Protein AF-A0A7C5I756-F1 (afdb_monomer)

pLDDT: mean 90.93, std 8.36, range [41.41, 98.19]

Foldseek 3Di:
DPDDDLVRLLVLLVVLLQPLDPVSLVSNLVSLVVNLPDQDQAPVSLLSNLVSLLSCCVAPQDPVSNVSSLVSLLCSLVNLQVNVVVVHDLVVCQDPVNDLRAVHKYKDQDFLVVLVVCCVQPVQFKFFPPVPQDFDLLLLVLVCQQDPPCNVVNVPPPDRPSVVRLCVQQVHRSRSSVSRSVSLVPDPDDPVVSRVSSVSSSTIMMGRRHSPCRGPSNQAADDPDDDHDNHGDQDPVNDDPVVVVPDDDDDDDDDDPVSVVRND

Mean predicted aligned error: 5.95 Å

Solvent-accessible surface area (backbone atoms only — not comparable to full-atom values): 15271 Å² total; per-residue (Å²): 132,83,77,79,51,72,69,58,50,48,55,52,36,65,62,29,73,68,41,55,48,73,69,38,48,56,50,34,52,51,43,54,59,53,57,73,72,52,83,66,80,48,60,66,61,50,49,50,52,53,54,50,38,53,48,40,48,76,55,13,64,42,73,68,54,29,54,52,28,52,52,52,42,69,47,33,20,61,52,41,44,54,33,42,78,71,72,40,67,64,70,60,29,50,37,83,92,48,37,49,42,32,33,39,44,36,63,46,71,63,56,49,66,56,45,55,52,44,47,69,76,34,59,91,35,48,39,62,31,71,89,76,47,76,83,53,79,58,30,50,79,41,43,49,78,69,37,84,88,43,51,68,52,62,74,70,48,95,74,68,62,61,69,59,54,46,33,68,74,33,73,35,76,85,37,31,51,57,48,52,52,53,45,52,68,67,47,99,61,58,66,73,54,45,36,51,44,49,55,47,52,63,55,29,33,30,37,52,34,35,82,40,49,76,16,72,56,55,47,61,55,87,76,92,74,86,77,62,39,75,61,70,80,84,52,75,89,78,55,57,66,71,57,63,73,69,43,82,80,80,89,81,81,86,69,52,73,70,56,53,58,65,52,84

Nearest PDB structures (foldseek):
  8re8-assembly1_A  TM=2.649E-01  e=1.107E+00  Homo sapiens
  8re6-assembly1_A  TM=2.307E-01  e=1.004E+00  Homo sapiens
  7e6j-assembly1_A  TM=2.351E-01  e=1.221E+00  Homo sapiens

Radius of gyration: 23.6 Å; Cα contacts (8 Å, |Δi|>4): 289; chains: 1; bounding box: 54×57×60 Å

Sequence (264 aa):
MTQSSSAELLAEAEGLKRSFEAASAKRLSKLLAVLSRRRFTDAGELHRYHELLLYCRAFPQNPDLLSQCEELLGDFAGLAQRWKRSGGDPALFDQPEASGVAGTSFTAIFSYHAALRLARLEPERLRLDWDAWEPTDRVAETWRWLFPLVEEDTLVEPHIPYKDWLLAAAGSQERALACLLERLDSLPVPEKQKAGLYAALELPLRWELGDSRLSRTLMRGPLEEAFFHEGPLIPRTGVSLERELTSPPMELEPLSAEAGEAFL

Structure (mmCIF, N/CA/C/O backbone):
data_AF-A0A7C5I756-F1
#
_entry.id   AF-A0A7C5I756-F1
#
loop_
_atom_site.group_PDB
_atom_site.id
_atom_site.type_symbol
_atom_site.label_atom_id
_atom_site.label_alt_id
_atom_site.label_comp_id
_atom_site.label_asym_id
_atom_site.label_entity_id
_atom_site.label_seq_id
_atom_site.pdbx_PDB_ins_code
_atom_site.Cartn_x
_atom_site.Cartn_y
_atom_site.Cartn_z
_atom_site.occupancy
_atom_site.B_iso_or_equiv
_atom_site.auth_seq_id
_atom_site.auth_comp_id
_atom_site.auth_asym_id
_atom_site.auth_atom_id
_atom_site.pdbx_PDB_model_num
ATOM 1 N N . MET A 1 1 ? -13.420 26.645 27.448 1.00 41.41 1 MET A N 1
ATOM 2 C CA . MET A 1 1 ? -13.182 25.215 27.165 1.00 41.41 1 MET A CA 1
ATOM 3 C C . MET A 1 1 ? -12.195 25.137 26.017 1.0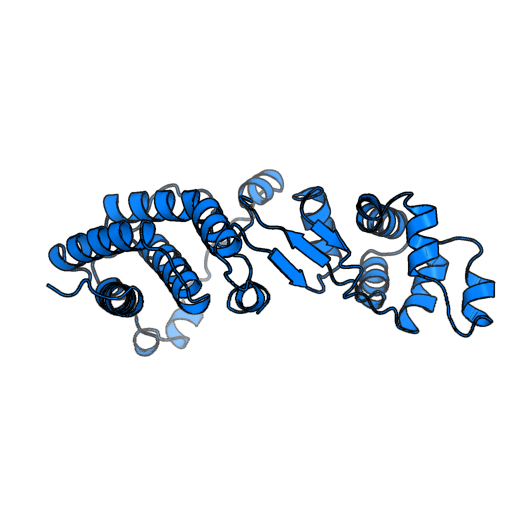0 41.41 1 MET A C 1
ATOM 5 O O . MET A 1 1 ? -12.560 25.454 24.893 1.00 41.41 1 MET A O 1
ATOM 9 N N . THR A 1 2 ? -10.934 24.844 26.312 1.00 51.00 2 THR A N 1
ATOM 10 C CA . THR A 1 2 ? -9.893 24.573 25.313 1.00 51.00 2 THR A CA 1
ATOM 11 C C . THR A 1 2 ? -10.304 23.327 24.529 1.00 51.00 2 THR A C 1
ATOM 13 O O . THR A 1 2 ? -10.591 22.296 25.130 1.00 51.00 2 THR A O 1
ATOM 16 N N . GLN A 1 3 ? -10.434 23.428 23.203 1.00 69.31 3 GLN A N 1
ATOM 17 C CA . GLN A 1 3 ? -10.685 22.249 22.374 1.00 69.31 3 GLN A CA 1
ATOM 18 C C . GLN A 1 3 ? -9.475 21.318 22.484 1.00 69.31 3 GLN A C 1
ATOM 20 O O . GLN A 1 3 ? -8.360 21.765 22.227 1.00 69.31 3 GLN A O 1
ATOM 25 N N . SER A 1 4 ? -9.696 20.048 22.835 1.00 79.75 4 SER A N 1
ATOM 26 C CA . SER A 1 4 ? -8.633 19.037 22.854 1.00 79.75 4 SER A CA 1
ATOM 27 C C . SER A 1 4 ? -7.931 18.959 21.499 1.00 79.75 4 SER A C 1
ATOM 29 O O . SER A 1 4 ? -8.588 19.095 20.453 1.00 79.75 4 SER A O 1
ATOM 31 N N . SER A 1 5 ? -6.615 18.763 21.520 1.00 90.50 5 SER A N 1
ATOM 32 C CA . SER A 1 5 ? -5.796 18.639 20.308 1.00 90.50 5 SER A CA 1
ATOM 33 C C . SER A 1 5 ? -6.071 17.316 19.574 1.00 90.50 5 SER A C 1
ATOM 35 O O . SER A 1 5 ? -6.651 16.388 20.140 1.00 90.50 5 SER A O 1
ATOM 37 N N . SER A 1 6 ? -5.671 17.211 18.301 1.00 91.81 6 SER A N 1
ATOM 38 C CA . SER A 1 6 ? -5.773 15.950 17.546 1.00 91.81 6 SER A CA 1
ATOM 39 C C . SER A 1 6 ? -4.969 14.831 18.218 1.00 91.81 6 SER A C 1
ATOM 41 O O . SER A 1 6 ? -5.489 13.728 18.378 1.00 91.81 6 SER A O 1
ATOM 43 N N . ALA A 1 7 ? -3.760 15.136 18.701 1.00 93.38 7 ALA A N 1
ATOM 44 C CA . ALA A 1 7 ? -2.917 14.210 19.454 1.00 93.38 7 ALA A CA 1
ATOM 45 C C . ALA A 1 7 ? -3.594 13.652 20.718 1.00 93.38 7 ALA A C 1
ATOM 47 O O . ALA A 1 7 ? -3.533 12.447 20.963 1.00 93.38 7 ALA A O 1
ATOM 48 N N . GLU A 1 8 ? -4.257 14.502 21.510 1.00 95.06 8 GLU A N 1
ATOM 49 C CA . GLU A 1 8 ? -4.966 14.078 22.729 1.00 95.06 8 GLU A CA 1
ATOM 50 C C . GLU A 1 8 ? -6.140 13.149 22.408 1.00 95.06 8 GLU A C 1
ATOM 52 O O . GLU A 1 8 ? -6.305 12.109 23.044 1.00 95.06 8 GLU A O 1
ATOM 57 N N . LEU A 1 9 ? -6.932 13.501 21.391 1.00 96.38 9 LEU A N 1
ATOM 58 C CA . LEU A 1 9 ? -8.066 12.687 20.953 1.00 96.38 9 LEU A CA 1
ATOM 59 C C . LEU A 1 9 ? -7.611 11.334 20.388 1.00 96.38 9 LEU A C 1
ATOM 61 O O . LEU A 1 9 ? -8.265 10.322 20.638 1.00 96.38 9 LEU A O 1
ATOM 65 N N . LEU A 1 10 ? -6.491 11.308 19.656 1.00 97.19 10 LEU A N 1
ATOM 66 C CA . LEU A 1 10 ? -5.878 10.072 19.164 1.00 97.19 10 LEU A CA 1
ATOM 67 C C . LEU A 1 10 ? -5.393 9.190 20.310 1.00 97.19 10 LEU A C 1
ATOM 69 O O . LEU A 1 10 ? -5.710 8.005 20.325 1.00 97.19 10 LEU A O 1
ATOM 73 N N . ALA A 1 11 ? -4.675 9.756 21.281 1.00 96.81 11 ALA A N 1
ATOM 74 C CA . ALA A 1 11 ? -4.185 9.003 22.433 1.00 96.81 11 ALA A CA 1
ATOM 75 C C . ALA A 1 11 ? -5.340 8.396 23.250 1.00 96.81 11 ALA A C 1
ATOM 77 O O . ALA A 1 11 ? -5.272 7.234 23.655 1.00 96.81 11 ALA A O 1
ATOM 78 N N . GLU A 1 12 ? -6.429 9.149 23.445 1.00 97.00 12 GLU A N 1
ATOM 79 C CA . GLU A 1 12 ? -7.636 8.636 24.100 1.00 97.00 12 GLU A CA 1
ATOM 80 C C . GLU A 1 12 ? -8.253 7.475 23.301 1.00 97.00 12 GLU A C 1
ATOM 82 O O . GLU A 1 12 ? -8.543 6.414 23.859 1.00 97.00 12 GLU A O 1
ATOM 87 N N . ALA A 1 13 ? -8.415 7.640 21.986 1.00 97.44 13 ALA A N 1
ATOM 88 C CA . ALA A 1 13 ? -9.003 6.615 21.129 1.00 97.44 13 ALA A CA 1
ATOM 89 C C . ALA A 1 13 ? -8.133 5.342 21.056 1.00 97.44 13 ALA A C 1
ATOM 91 O O . ALA A 1 13 ? -8.649 4.225 21.125 1.00 97.44 13 ALA A O 1
ATOM 92 N N . GLU A 1 14 ? -6.809 5.491 21.003 1.00 96.69 14 GLU A N 1
ATOM 93 C CA . GLU A 1 14 ? -5.856 4.379 21.042 1.00 96.69 14 GLU A CA 1
ATOM 94 C C . GLU A 1 14 ? -5.872 3.618 22.371 1.00 96.69 14 GLU A C 1
ATOM 96 O O . GLU A 1 14 ? -5.663 2.404 22.374 1.00 96.69 14 GLU A O 1
ATOM 101 N N . GLY A 1 15 ? -6.138 4.296 23.490 1.00 94.69 15 GLY A N 1
ATOM 102 C CA . GLY A 1 15 ? -6.349 3.640 24.781 1.00 94.69 15 GLY A CA 1
ATOM 103 C C . GLY A 1 15 ? -7.649 2.832 24.814 1.00 94.69 15 GLY A C 1
ATOM 104 O O . GLY A 1 15 ? -7.679 1.715 25.333 1.00 94.69 15 GLY A O 1
ATOM 105 N N . LEU A 1 16 ? -8.714 3.361 24.205 1.00 95.25 16 LEU A N 1
ATOM 106 C CA . LEU A 1 16 ? -10.036 2.730 24.193 1.00 95.25 16 LEU A CA 1
ATOM 107 C C . LEU A 1 16 ? -10.161 1.563 23.210 1.00 95.25 16 LEU A C 1
ATOM 109 O O . LEU A 1 16 ? -11.000 0.696 23.439 1.00 95.25 16 LEU A O 1
ATOM 113 N N . LYS A 1 17 ? -9.326 1.479 22.163 1.00 93.31 17 LYS A N 1
ATOM 114 C CA . LYS A 1 17 ? -9.413 0.394 21.161 1.00 93.31 17 LYS A CA 1
ATOM 115 C C . LYS A 1 17 ? -9.255 -1.014 21.747 1.00 93.31 17 LYS A C 1
ATOM 117 O O . LYS A 1 17 ? -9.689 -1.980 21.132 1.00 93.31 17 LYS A O 1
ATOM 122 N N . ARG A 1 18 ? -8.639 -1.126 22.931 1.00 90.88 18 ARG A N 1
ATOM 123 C CA . ARG A 1 18 ? -8.436 -2.385 23.673 1.00 90.88 18 ARG A CA 1
ATOM 124 C C . ARG A 1 18 ? -9.443 -2.602 24.808 1.00 90.88 18 ARG A C 1
ATOM 126 O O . ARG A 1 18 ? -9.341 -3.606 25.507 1.00 90.88 18 ARG A O 1
ATOM 133 N N . SER A 1 19 ? -10.367 -1.666 25.021 1.00 90.12 19 SER A N 1
ATOM 134 C CA . SER A 1 19 ? -11.444 -1.791 26.003 1.00 90.12 19 SER A CA 1
ATOM 135 C C . SER A 1 19 ? -12.722 -2.217 25.297 1.00 90.12 19 SER A C 1
ATOM 137 O O . SER A 1 19 ? -13.204 -1.501 24.422 1.00 90.12 19 SER A O 1
ATOM 139 N N . PHE A 1 20 ? -13.268 -3.363 25.691 1.00 86.62 20 PHE A N 1
ATOM 140 C CA . PHE A 1 20 ? -14.429 -3.996 25.054 1.00 86.62 20 PHE A CA 1
ATOM 141 C C . PHE A 1 20 ? -15.738 -3.729 25.814 1.00 86.62 20 PHE A C 1
ATOM 143 O O . PHE A 1 20 ? -16.767 -4.345 25.558 1.00 86.62 20 PHE A O 1
ATOM 150 N N . GLU A 1 21 ? -15.725 -2.777 26.751 1.00 90.12 21 GLU A N 1
ATOM 151 C CA . GLU A 1 21 ? -16.935 -2.320 27.430 1.00 90.12 21 GLU A CA 1
ATOM 152 C C . GLU A 1 21 ? -17.805 -1.470 26.491 1.00 90.12 21 GLU A C 1
ATOM 154 O O . GLU A 1 21 ? -17.311 -0.593 25.777 1.00 90.12 21 GLU A O 1
ATOM 159 N N . ALA A 1 22 ? -19.131 -1.629 26.560 1.00 89.06 22 ALA A N 1
ATOM 160 C CA . ALA A 1 22 ? -20.069 -0.884 25.711 1.00 89.06 22 ALA A CA 1
ATOM 161 C C . ALA A 1 22 ? -19.912 0.650 25.813 1.00 89.06 22 ALA A C 1
ATOM 163 O O . ALA A 1 22 ? -20.074 1.379 24.829 1.00 89.06 22 ALA A O 1
ATOM 164 N N . ALA A 1 23 ? -19.564 1.164 26.999 1.00 92.62 23 ALA A N 1
ATOM 165 C CA . ALA A 1 23 ? -19.290 2.586 27.201 1.00 92.62 23 ALA A CA 1
ATOM 166 C C . ALA A 1 23 ? -18.019 3.042 26.461 1.00 92.62 23 ALA A C 1
ATOM 168 O O . ALA A 1 23 ? -18.021 4.113 25.843 1.00 92.62 23 ALA A O 1
ATOM 169 N N . SER A 1 24 ? -16.965 2.219 26.479 1.00 92.56 24 SER A N 1
ATOM 170 C CA . SER A 1 24 ? -15.723 2.460 25.741 1.00 92.56 24 SER A CA 1
ATOM 171 C C . SER A 1 24 ? -15.954 2.429 24.236 1.00 92.56 24 SER A C 1
ATOM 173 O O . SER A 1 24 ? -15.548 3.375 23.565 1.00 92.56 24 SER A O 1
ATOM 175 N N . ALA A 1 25 ? -16.693 1.440 23.722 1.00 92.25 25 ALA A N 1
ATOM 176 C CA . ALA A 1 25 ? -17.052 1.346 22.305 1.00 92.25 25 ALA A CA 1
ATOM 177 C C . ALA A 1 25 ? -17.777 2.613 21.815 1.00 92.25 25 ALA A C 1
ATOM 179 O O . ALA A 1 25 ? -17.415 3.225 20.808 1.00 92.25 25 ALA A O 1
ATOM 180 N N . LYS A 1 26 ? -18.767 3.078 22.589 1.00 94.75 26 LYS A N 1
ATOM 181 C CA . LYS A 1 26 ? -19.524 4.301 22.285 1.00 94.75 26 LYS A CA 1
ATOM 182 C C . LYS A 1 26 ? -18.653 5.555 22.333 1.00 94.75 26 LYS A C 1
ATOM 184 O O . LYS A 1 26 ? -18.862 6.485 21.549 1.00 94.75 26 LYS A O 1
ATOM 189 N N . ARG A 1 27 ? -17.701 5.628 23.268 1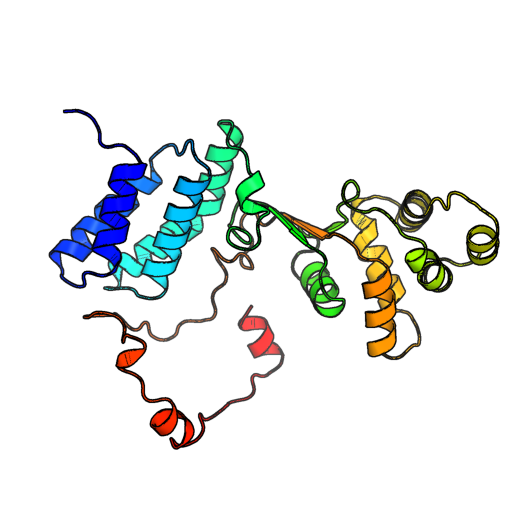.00 96.31 27 ARG A N 1
ATOM 190 C CA . ARG A 1 27 ? -16.762 6.754 23.353 1.00 96.31 27 ARG A CA 1
ATOM 191 C C . ARG A 1 27 ? -15.779 6.739 22.185 1.00 96.31 27 ARG A C 1
ATOM 193 O O . ARG A 1 27 ? -15.596 7.784 21.566 1.00 96.31 27 ARG A O 1
ATOM 200 N N . LEU A 1 28 ? -15.228 5.575 21.854 1.00 96.88 28 LEU A N 1
ATOM 201 C CA . LEU A 1 28 ? -14.335 5.365 20.718 1.00 96.88 28 LEU A CA 1
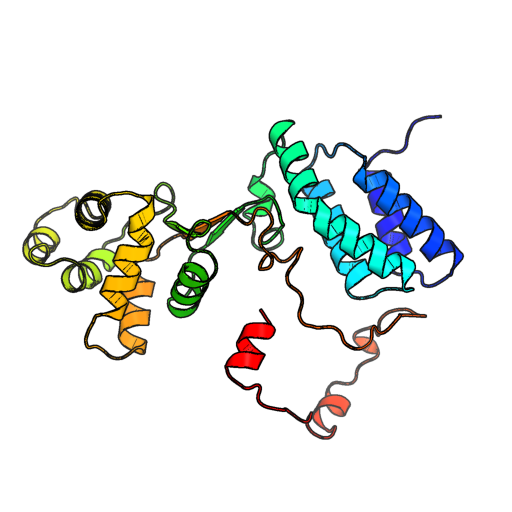ATOM 202 C C . LEU A 1 28 ? -15.005 5.785 19.408 1.00 96.88 28 LEU A C 1
ATOM 204 O O . LEU A 1 28 ? -14.472 6.640 18.708 1.00 96.88 28 LEU A O 1
ATOM 208 N N . SER A 1 29 ? -16.220 5.302 19.142 1.00 96.62 29 SER A N 1
ATOM 209 C CA . SER A 1 29 ? -17.005 5.684 17.960 1.00 96.62 29 SER A CA 1
ATOM 210 C C . SER A 1 29 ? -17.160 7.208 17.818 1.00 96.62 29 SER A C 1
ATOM 212 O O . SER A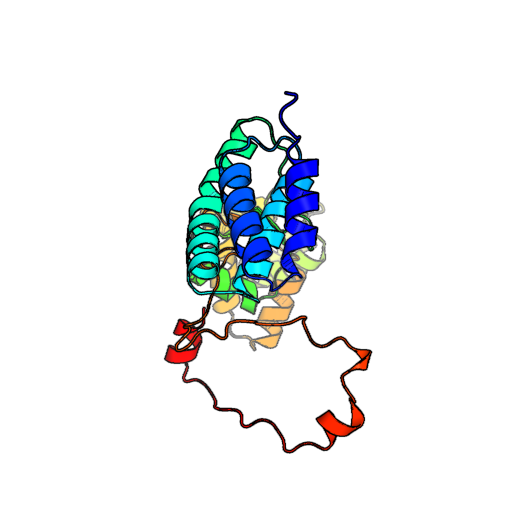 1 29 ? -16.946 7.780 16.744 1.00 96.62 29 SER A O 1
ATOM 214 N N . LYS A 1 30 ? -17.445 7.914 18.923 1.00 97.00 30 LYS A N 1
ATOM 215 C CA . LYS A 1 30 ? -17.518 9.386 18.924 1.00 97.00 30 LYS A CA 1
ATOM 216 C C . LYS A 1 30 ? -16.170 10.040 18.621 1.00 97.00 30 LYS A C 1
ATOM 218 O O . LYS A 1 30 ? -16.141 11.027 17.888 1.00 97.00 30 LYS A O 1
ATOM 223 N N . LEU A 1 31 ? -15.075 9.528 19.182 1.00 97.81 31 LEU A N 1
ATOM 224 C CA . LEU A 1 31 ? -13.732 10.056 18.926 1.00 97.81 31 LEU A CA 1
ATOM 225 C C . LEU A 1 31 ? -13.335 9.874 17.459 1.00 97.81 31 LEU A C 1
ATOM 227 O O . LEU A 1 31 ? -12.870 10.837 16.854 1.00 97.81 31 LEU A O 1
ATOM 231 N N . LEU A 1 32 ? -13.600 8.705 16.865 1.00 97.62 32 LEU A N 1
ATOM 232 C CA . LEU A 1 32 ? -13.344 8.445 15.444 1.00 97.62 32 LEU A CA 1
ATOM 233 C C . LEU A 1 32 ? -14.103 9.428 14.544 1.00 97.62 32 LEU A C 1
ATOM 235 O O . LEU A 1 32 ? -13.517 10.002 13.625 1.00 97.62 32 LEU A O 1
ATOM 239 N N . ALA A 1 33 ? -15.377 9.694 14.853 1.00 95.69 33 ALA A N 1
ATOM 240 C CA . ALA A 1 33 ? -16.180 10.674 14.125 1.00 95.69 33 ALA A CA 1
ATOM 241 C C . ALA A 1 33 ? -15.637 12.106 14.270 1.00 95.69 33 ALA A C 1
ATOM 243 O O . ALA A 1 33 ? -15.619 12.859 13.297 1.00 95.69 33 ALA A O 1
ATOM 244 N N . VAL A 1 34 ? -15.172 12.499 15.460 1.00 96.19 34 VAL A N 1
ATOM 245 C CA . VAL A 1 34 ? -14.554 13.820 15.668 1.00 96.19 34 VAL A CA 1
ATOM 246 C C . VAL A 1 34 ? -13.238 13.931 14.898 1.00 96.19 34 VAL A C 1
ATOM 248 O O . VAL A 1 34 ? -13.033 14.930 14.209 1.00 96.19 34 VAL A O 1
ATOM 251 N N . LEU A 1 35 ? -12.374 12.916 14.982 1.00 96.31 35 LEU A N 1
ATOM 252 C CA . LEU A 1 35 ? -11.079 12.869 14.298 1.00 96.31 35 LEU A CA 1
ATOM 253 C C . LEU A 1 35 ? -11.230 12.953 12.774 1.00 96.31 35 LEU A C 1
ATOM 255 O O . LEU A 1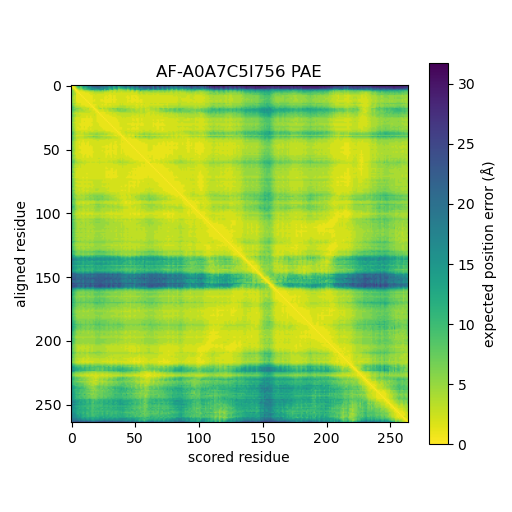 35 ? -10.486 13.701 12.147 1.00 96.31 35 LEU A O 1
ATOM 259 N N . SER A 1 36 ? -12.256 12.320 12.193 1.00 94.75 36 SER A N 1
ATOM 260 C CA . SER A 1 36 ? -12.536 12.391 10.744 1.00 94.75 36 SER A CA 1
ATOM 261 C C . SER A 1 36 ? -12.746 13.818 10.210 1.00 94.75 36 SER A C 1
ATOM 263 O O . SER A 1 36 ? -12.519 14.100 9.032 1.00 94.75 36 SER A O 1
ATOM 265 N N . ARG A 1 37 ? -13.175 14.738 11.086 1.00 92.31 37 ARG A N 1
ATOM 266 C CA . ARG A 1 37 ? -13.473 16.143 10.763 1.00 92.31 37 ARG A CA 1
ATOM 267 C C . ARG A 1 37 ? -12.342 17.090 11.154 1.00 92.31 37 ARG A C 1
ATOM 269 O O . ARG A 1 37 ? -12.427 18.285 10.867 1.00 92.31 37 ARG A O 1
ATOM 276 N N . ARG A 1 38 ? -11.310 16.599 11.847 1.00 91.25 38 ARG A N 1
ATOM 277 C CA . ARG A 1 38 ? -10.155 17.412 12.235 1.00 91.25 38 ARG A CA 1
ATOM 278 C C . ARG A 1 38 ? -9.258 17.654 11.029 1.00 91.25 38 ARG A C 1
ATOM 280 O O . ARG A 1 38 ? -9.116 16.820 10.140 1.00 91.25 38 ARG A O 1
ATOM 287 N N . ARG A 1 39 ? -8.612 18.818 11.029 1.00 90.06 39 ARG A N 1
ATOM 288 C CA . ARG A 1 39 ? -7.489 19.084 10.138 1.00 90.06 39 ARG A CA 1
ATOM 289 C C . ARG A 1 39 ? -6.229 18.567 10.818 1.00 90.06 39 ARG A C 1
ATOM 291 O O . ARG A 1 39 ? -5.780 19.163 11.793 1.00 90.06 39 ARG A O 1
ATOM 298 N N . PHE A 1 40 ? -5.692 17.466 10.311 1.00 92.88 40 PHE A N 1
ATOM 299 C CA . PHE A 1 40 ? -4.359 17.010 10.684 1.00 92.88 40 PHE A CA 1
ATOM 300 C C . PHE A 1 40 ? -3.323 17.981 10.112 1.00 92.88 40 PHE A C 1
ATOM 302 O O . PHE A 1 40 ? -3.494 18.490 9.004 1.00 92.88 40 PHE A O 1
ATOM 309 N N . THR A 1 41 ? -2.282 18.280 10.879 1.00 90.00 41 THR A N 1
ATOM 310 C CA . THR A 1 41 ? -1.118 19.054 10.410 1.00 90.00 41 THR A CA 1
ATOM 311 C C . THR A 1 41 ? 0.135 18.195 10.352 1.00 90.00 41 THR A C 1
ATOM 313 O O . THR A 1 41 ? 1.036 18.492 9.580 1.00 90.00 41 THR A O 1
ATOM 316 N N . ASP A 1 42 ? 0.162 17.116 11.130 1.00 92.38 42 ASP A N 1
ATOM 317 C CA . ASP A 1 42 ? 1.264 16.172 11.223 1.00 92.38 42 ASP A CA 1
ATOM 318 C C . ASP A 1 42 ? 0.947 14.882 10.448 1.00 92.38 42 ASP A C 1
ATOM 320 O O . ASP A 1 42 ? -0.163 14.346 10.539 1.00 92.38 42 ASP A O 1
ATOM 324 N N . ALA A 1 43 ? 1.918 14.389 9.674 1.00 95.06 43 ALA A N 1
ATOM 325 C CA . ALA A 1 43 ? 1.773 13.146 8.913 1.00 95.06 43 ALA A CA 1
ATOM 326 C C . ALA A 1 43 ? 1.628 11.932 9.846 1.00 95.06 43 ALA A C 1
ATOM 328 O O . ALA A 1 43 ? 0.846 11.022 9.566 1.00 95.06 43 ALA A O 1
ATOM 329 N N . GLY A 1 44 ? 2.344 11.940 10.975 1.00 96.12 44 GLY A N 1
ATOM 330 C CA . GLY A 1 44 ? 2.312 10.879 11.975 1.00 96.12 44 GLY A CA 1
ATOM 331 C C . GLY A 1 44 ? 0.946 10.750 12.643 1.00 96.12 44 GLY A C 1
ATOM 332 O O . GLY A 1 44 ? 0.455 9.638 12.813 1.00 96.12 44 GLY A O 1
ATOM 333 N N . GLU A 1 45 ? 0.287 11.861 12.968 1.00 96.12 45 GLU A N 1
ATOM 334 C CA . GLU A 1 45 ? -1.092 11.860 13.469 1.00 96.12 45 GLU A CA 1
ATOM 335 C C . GLU A 1 45 ? -2.085 11.291 12.445 1.00 96.12 45 GLU A C 1
ATOM 337 O O . GLU A 1 45 ? -2.936 10.476 12.810 1.00 96.12 45 GLU A O 1
ATOM 342 N N . LEU A 1 46 ? -1.968 11.678 11.168 1.00 96.94 46 LEU A N 1
ATOM 343 C CA . LEU A 1 46 ? -2.821 11.144 10.101 1.00 96.94 46 LEU A CA 1
ATOM 344 C C . LEU A 1 46 ? -2.601 9.634 9.914 1.00 96.94 46 LEU A C 1
ATOM 346 O O . LEU A 1 46 ? -3.570 8.879 9.815 1.00 96.94 46 LEU A O 1
ATOM 350 N N . HIS A 1 47 ? -1.345 9.184 9.924 1.00 97.38 47 HIS A N 1
ATOM 351 C CA . HIS A 1 47 ? -0.998 7.765 9.866 1.00 97.38 47 HIS A CA 1
ATOM 352 C C . HIS A 1 47 ? -1.514 7.002 11.098 1.00 97.38 47 HIS A C 1
ATOM 354 O O . HIS A 1 47 ? -2.144 5.960 10.956 1.00 97.38 47 HIS A O 1
ATOM 360 N N . ARG A 1 48 ? -1.362 7.536 12.315 1.00 97.75 48 ARG A N 1
ATOM 361 C CA . ARG A 1 48 ? -1.923 6.920 13.533 1.00 97.75 48 ARG A CA 1
ATOM 362 C C . ARG A 1 48 ? -3.441 6.793 13.472 1.00 97.75 48 ARG A C 1
ATOM 364 O O . ARG A 1 48 ? -3.984 5.780 13.906 1.00 97.75 48 ARG A O 1
ATOM 371 N N . TYR A 1 49 ? -4.126 7.794 12.917 1.00 98.19 49 TYR A N 1
ATOM 372 C CA . TYR A 1 49 ? -5.566 7.716 12.691 1.00 98.19 49 TYR A CA 1
ATOM 373 C C . TYR A 1 49 ? -5.926 6.590 11.711 1.00 98.19 49 TYR A C 1
ATOM 375 O O . TYR A 1 49 ? -6.823 5.804 12.005 1.00 98.19 49 TYR A O 1
ATOM 383 N N . HIS A 1 50 ? -5.195 6.465 10.599 1.00 97.94 50 HIS A N 1
ATOM 384 C CA . HIS A 1 50 ? -5.347 5.350 9.658 1.00 97.94 50 HIS A CA 1
ATOM 385 C C . HIS A 1 50 ? -5.180 3.986 10.341 1.00 97.94 50 HIS A C 1
ATOM 387 O O . HIS A 1 50 ? -6.060 3.130 10.254 1.00 97.94 50 HIS A O 1
ATOM 393 N N . GLU A 1 51 ? -4.087 3.802 11.084 1.00 98.06 51 GLU A N 1
ATOM 394 C CA . GLU A 1 51 ? -3.790 2.542 11.772 1.00 98.06 51 GLU A CA 1
ATOM 395 C C . GLU A 1 51 ? -4.827 2.213 12.853 1.00 98.06 51 GLU A C 1
ATOM 397 O O . GLU A 1 51 ? -5.150 1.046 13.086 1.00 98.06 51 GLU A O 1
ATOM 402 N N . LEU A 1 52 ? -5.390 3.231 13.509 1.00 98.12 52 LEU A N 1
ATOM 403 C CA . LEU A 1 52 ? -6.489 3.052 14.450 1.00 98.12 52 LEU A CA 1
ATOM 404 C C . LEU A 1 52 ? -7.751 2.523 13.753 1.00 98.12 52 LEU A C 1
ATOM 406 O O . LEU A 1 52 ? -8.369 1.593 14.271 1.00 98.12 52 LEU A O 1
ATOM 410 N N . LEU A 1 53 ? -8.113 3.072 12.589 1.00 98.12 53 LEU A N 1
ATOM 411 C CA . LEU A 1 53 ? -9.261 2.598 11.809 1.00 98.12 53 LEU A CA 1
ATOM 412 C C . LEU A 1 53 ? -9.059 1.157 11.330 1.00 98.12 53 LEU A C 1
ATOM 414 O O . LEU A 1 53 ? -9.957 0.331 11.498 1.00 98.12 53 LEU A O 1
ATOM 418 N N . LEU A 1 54 ? -7.870 0.832 10.807 1.00 97.44 54 LEU A N 1
ATOM 419 C CA . LEU A 1 54 ? -7.529 -0.538 10.415 1.00 97.44 54 LEU A CA 1
ATOM 420 C C . LEU A 1 54 ? -7.611 -1.505 11.598 1.00 97.44 54 LEU A C 1
ATOM 422 O O . LEU A 1 54 ? -8.189 -2.582 11.469 1.00 97.44 54 LEU A O 1
ATOM 426 N N . TYR A 1 55 ? -7.094 -1.111 12.764 1.00 96.38 55 TYR A N 1
ATOM 427 C CA . TYR A 1 55 ? -7.175 -1.929 13.971 1.00 96.38 55 TYR A CA 1
ATOM 428 C C . TYR A 1 55 ? -8.626 -2.187 14.392 1.00 96.38 55 TYR A C 1
ATOM 430 O O . TYR A 1 55 ? -9.000 -3.330 14.642 1.00 96.38 55 TYR A O 1
ATOM 438 N N . CYS A 1 56 ? -9.452 -1.140 14.467 1.00 95.75 56 CYS A N 1
ATOM 439 C CA . CYS A 1 56 ? -10.855 -1.267 14.868 1.00 95.75 56 CYS A CA 1
ATOM 440 C C . CYS A 1 56 ? -11.689 -2.056 13.855 1.00 95.75 56 CYS A C 1
ATOM 442 O O . CYS A 1 56 ? -12.649 -2.710 14.248 1.00 95.75 56 CYS A O 1
ATOM 444 N N . ARG A 1 57 ? -11.307 -2.037 12.575 1.00 95.50 57 ARG A N 1
ATOM 445 C CA . ARG A 1 57 ? -11.908 -2.885 11.545 1.00 95.50 57 ARG A CA 1
ATOM 446 C C . ARG A 1 57 ? -11.471 -4.344 11.669 1.00 95.50 57 ARG A C 1
ATOM 448 O O . ARG A 1 57 ? -12.288 -5.227 11.442 1.00 95.50 57 ARG A O 1
ATOM 455 N N . ALA A 1 58 ? -10.202 -4.603 11.984 1.00 93.69 58 ALA A N 1
ATOM 456 C CA . ALA A 1 58 ? -9.668 -5.960 12.132 1.00 93.69 58 ALA A CA 1
ATOM 457 C C . ALA A 1 58 ? -10.170 -6.655 13.408 1.00 93.69 58 ALA A C 1
ATOM 459 O O . ALA A 1 58 ? -10.348 -7.868 13.414 1.00 93.69 58 ALA A O 1
ATOM 460 N N . PHE A 1 59 ? -10.413 -5.883 14.471 1.00 93.12 59 PHE A N 1
ATOM 461 C CA . PHE A 1 59 ? -10.899 -6.373 15.761 1.00 93.12 59 PHE A CA 1
ATOM 462 C C . PHE A 1 59 ? -12.150 -5.592 16.197 1.00 93.12 59 PHE A C 1
ATOM 464 O O . PHE A 1 59 ? -12.106 -4.845 17.185 1.00 93.12 59 PHE A O 1
ATOM 471 N N . PRO A 1 60 ? -13.264 -5.696 15.449 1.00 93.38 60 PRO A N 1
ATOM 472 C CA . PRO A 1 60 ? -14.447 -4.899 15.720 1.00 93.38 60 PRO A CA 1
ATOM 473 C C . PRO A 1 60 ? -15.122 -5.367 17.007 1.00 93.38 60 PRO A C 1
ATOM 475 O O . PRO A 1 60 ? -15.241 -6.558 17.273 1.00 93.38 60 PRO A O 1
ATOM 478 N N . GLN A 1 61 ? -15.593 -4.415 17.810 1.00 92.06 61 GLN A N 1
ATOM 479 C CA . GLN A 1 61 ? -16.285 -4.708 19.072 1.00 92.06 61 GLN A CA 1
ATOM 480 C C . GLN A 1 61 ? -17.787 -4.945 18.868 1.00 92.06 61 GLN A C 1
ATOM 482 O O . GLN A 1 61 ? -18.442 -5.577 19.686 1.00 92.06 61 GLN A O 1
ATOM 487 N N . ASN A 1 62 ? -18.354 -4.374 17.802 1.00 93.12 62 ASN A N 1
ATOM 488 C CA . ASN A 1 62 ? -19.761 -4.493 17.432 1.00 93.12 62 ASN A CA 1
ATOM 489 C C . ASN A 1 62 ? -19.968 -4.088 15.953 1.00 93.12 62 ASN A C 1
ATOM 491 O O . ASN A 1 62 ? -19.065 -3.478 15.361 1.00 93.12 62 ASN A O 1
ATOM 495 N N . PRO A 1 63 ? -21.141 -4.393 15.361 1.00 94.44 63 PRO A N 1
ATOM 496 C CA . PRO A 1 63 ? -21.443 -4.083 13.960 1.00 94.44 63 PRO A CA 1
ATOM 497 C C . PRO A 1 63 ? -21.381 -2.590 13.612 1.00 94.44 63 PRO A C 1
ATOM 499 O O . PRO A 1 63 ? -20.923 -2.230 12.526 1.00 94.44 63 PRO A O 1
ATOM 502 N N . ASP A 1 64 ? -21.798 -1.716 14.532 1.00 94.94 64 ASP A N 1
ATOM 503 C CA . ASP A 1 64 ? -21.826 -0.268 14.297 1.00 94.94 64 ASP A CA 1
ATOM 504 C C . ASP A 1 64 ? -20.407 0.291 14.147 1.00 94.94 64 ASP A C 1
ATOM 506 O O . ASP A 1 64 ? -20.134 1.091 13.252 1.00 94.94 64 ASP A O 1
ATOM 510 N N . LEU A 1 65 ? -19.481 -0.154 15.003 1.00 94.94 65 LEU A N 1
ATOM 511 C CA . LEU A 1 65 ? -18.084 0.267 14.950 1.00 94.94 65 LEU A CA 1
ATOM 512 C C . LEU A 1 65 ? -17.386 -0.258 13.693 1.00 94.94 65 LEU A C 1
ATOM 514 O O . LEU A 1 65 ? -16.601 0.481 13.099 1.00 94.94 65 LEU A O 1
ATOM 518 N N . LEU A 1 66 ? -17.680 -1.497 13.278 1.00 95.88 66 LEU A N 1
ATOM 519 C CA . LEU A 1 66 ? -17.174 -2.049 12.019 1.00 95.88 66 LEU A CA 1
ATOM 520 C C . LEU A 1 66 ? -17.622 -1.182 10.838 1.00 95.88 66 LEU A C 1
ATOM 522 O O . LEU A 1 66 ? -16.775 -0.655 10.119 1.00 95.88 66 LEU A O 1
ATOM 526 N N . SER A 1 67 ? -18.934 -0.968 10.710 1.00 96.62 67 SER A N 1
ATOM 527 C CA . SER A 1 67 ? -19.531 -0.176 9.626 1.00 96.62 67 SER A CA 1
ATOM 528 C C . SER A 1 67 ? -18.949 1.239 9.587 1.00 96.62 67 SER A C 1
ATOM 530 O O . SER A 1 67 ? -18.506 1.711 8.543 1.00 96.62 67 SER A O 1
ATOM 532 N N . GLN A 1 68 ? -18.839 1.888 10.752 1.00 97.94 68 GLN A N 1
ATOM 533 C CA . GLN A 1 68 ? -18.236 3.214 10.865 1.00 97.94 68 GLN A CA 1
ATOM 534 C C . GLN A 1 68 ? -16.769 3.231 10.411 1.00 97.94 68 GLN A C 1
ATOM 536 O O . GLN A 1 68 ? -16.344 4.168 9.735 1.00 97.94 68 GLN A O 1
ATOM 541 N N . CYS A 1 69 ? -15.965 2.238 10.800 1.00 97.69 69 CYS A N 1
ATOM 542 C CA . CYS A 1 69 ? -14.564 2.180 10.384 1.00 97.69 69 CYS A CA 1
ATOM 543 C C . CYS A 1 69 ? -14.445 1.969 8.874 1.00 97.69 69 CYS A C 1
ATOM 545 O O . CYS A 1 69 ? -13.589 2.587 8.249 1.00 97.69 69 CYS A O 1
ATOM 547 N N . GLU A 1 70 ? -15.306 1.147 8.279 1.00 96.94 70 GLU A N 1
ATOM 548 C CA . GLU A 1 70 ? -15.307 0.917 6.834 1.00 96.94 70 GLU A CA 1
ATOM 549 C C . GLU A 1 70 ? -15.710 2.156 6.031 1.00 96.94 70 GLU A C 1
ATOM 551 O O . GLU A 1 70 ? -15.076 2.432 5.010 1.00 96.94 70 GLU A O 1
ATOM 556 N N . GLU A 1 71 ? -16.694 2.924 6.505 1.00 97.75 71 GLU A N 1
ATOM 557 C CA . GLU A 1 71 ? -17.055 4.227 5.931 1.00 97.75 71 GLU A CA 1
ATOM 558 C C . GLU A 1 71 ? -15.877 5.210 6.009 1.00 97.75 71 GLU A C 1
ATOM 560 O O . GLU A 1 71 ? -15.478 5.804 5.007 1.00 97.75 71 GLU A O 1
ATOM 565 N N . LEU A 1 72 ? -15.257 5.332 7.187 1.00 98.12 72 LEU A N 1
ATOM 566 C CA . LEU A 1 72 ? -14.129 6.241 7.404 1.00 98.12 72 LEU A CA 1
ATOM 567 C C . LEU A 1 72 ? -12.882 5.855 6.595 1.00 98.12 72 LEU A C 1
ATOM 569 O O . LEU A 1 72 ? -12.170 6.739 6.117 1.00 98.12 72 LEU A O 1
ATOM 573 N N . LEU A 1 73 ? -12.618 4.555 6.424 1.00 98.00 73 LEU A N 1
ATOM 574 C CA . LEU A 1 73 ? -11.568 4.049 5.535 1.00 98.00 73 LEU A CA 1
ATOM 575 C C . LEU A 1 73 ? -11.902 4.348 4.066 1.00 98.00 73 LEU A C 1
ATOM 577 O O . LEU A 1 73 ? -11.019 4.771 3.321 1.00 98.00 73 LEU A O 1
ATOM 581 N N . GLY A 1 74 ? -13.171 4.204 3.665 1.00 97.25 74 GLY A N 1
ATOM 582 C CA . GLY A 1 74 ? -13.672 4.583 2.337 1.00 97.25 74 GLY A CA 1
ATOM 583 C C . GLY A 1 74 ? -13.408 6.051 1.990 1.00 97.25 74 GLY A C 1
ATOM 584 O O . GLY A 1 74 ? -12.955 6.362 0.889 1.00 97.25 74 GLY A O 1
ATOM 585 N N . ASP A 1 75 ? -13.598 6.945 2.959 1.00 96.50 75 ASP A N 1
ATOM 586 C CA . ASP A 1 75 ? -13.381 8.388 2.800 1.00 96.50 75 ASP A CA 1
ATOM 587 C C . ASP A 1 75 ? -11.916 8.829 2.993 1.00 96.50 75 ASP A C 1
ATOM 589 O O . ASP A 1 75 ? -11.576 10.009 2.798 1.00 96.50 75 ASP A O 1
ATOM 593 N N . PHE A 1 76 ? -11.023 7.908 3.372 1.00 97.31 76 PHE A N 1
ATOM 594 C CA . PHE A 1 76 ? -9.666 8.245 3.802 1.00 97.31 76 PHE A CA 1
ATOM 595 C C . PHE A 1 76 ? -8.834 8.882 2.684 1.00 97.31 76 PHE A C 1
ATOM 597 O O . PHE A 1 76 ? -8.115 9.852 2.931 1.00 97.31 76 PHE A O 1
ATOM 604 N N . ALA A 1 77 ? -8.996 8.428 1.436 1.00 97.00 77 ALA A N 1
ATOM 605 C CA . ALA A 1 77 ? -8.326 9.037 0.285 1.00 97.00 77 ALA A CA 1
ATOM 606 C C . ALA A 1 77 ? -8.642 10.540 0.176 1.00 97.00 77 ALA A C 1
ATOM 608 O O . ALA A 1 77 ? -7.754 11.367 -0.050 1.00 97.00 77 ALA A O 1
ATOM 609 N N . GLY A 1 78 ? -9.903 10.920 0.406 1.00 95.75 78 GLY A N 1
ATOM 610 C CA . GLY A 1 78 ? -10.328 12.317 0.419 1.00 95.75 78 GLY A CA 1
ATOM 611 C C . GLY A 1 78 ? -9.728 13.102 1.587 1.00 95.75 78 GLY A C 1
ATOM 612 O O . GLY A 1 78 ? -9.376 14.275 1.427 1.00 95.75 78 GLY A O 1
ATOM 613 N N . LEU A 1 79 ? -9.580 12.473 2.756 1.00 95.88 79 LEU A N 1
ATOM 614 C CA . LEU A 1 79 ? -8.912 13.072 3.913 1.00 95.88 79 LEU A CA 1
ATOM 615 C C . LEU A 1 79 ? -7.424 13.335 3.637 1.00 95.88 79 LEU A C 1
ATOM 617 O O . LEU A 1 79 ? -6.973 14.467 3.830 1.00 95.88 79 LEU A O 1
ATOM 621 N N . ALA A 1 80 ? -6.694 12.344 3.120 1.00 95.69 80 ALA A N 1
ATOM 622 C CA . ALA A 1 80 ? -5.282 12.471 2.758 1.00 95.69 80 ALA A CA 1
ATOM 623 C C . ALA A 1 80 ? -5.060 13.553 1.685 1.00 95.69 80 ALA A C 1
ATOM 625 O O . ALA A 1 80 ? -4.175 14.401 1.820 1.00 95.69 80 ALA A O 1
ATOM 626 N N . GLN A 1 81 ? -5.928 13.620 0.670 1.00 94.75 81 GLN A N 1
ATOM 627 C CA . GLN A 1 81 ? -5.873 14.680 -0.343 1.00 94.75 81 GLN A CA 1
ATOM 628 C C . GLN A 1 81 ? -6.089 16.079 0.248 1.00 94.75 81 GLN A C 1
ATOM 630 O O . GLN A 1 81 ? -5.373 17.017 -0.112 1.00 94.75 81 GLN A O 1
ATOM 635 N N . ARG A 1 82 ? -7.067 16.252 1.152 1.00 94.38 82 ARG A N 1
ATOM 636 C CA . ARG A 1 82 ? -7.292 17.540 1.835 1.00 94.38 82 ARG A CA 1
ATOM 637 C C . ARG A 1 82 ? -6.083 17.938 2.674 1.00 94.38 82 ARG A C 1
ATOM 639 O O . ARG A 1 82 ? -5.691 19.102 2.639 1.00 94.38 82 ARG A O 1
ATOM 646 N N . TRP A 1 83 ? -5.486 16.984 3.384 1.00 95.44 83 TRP A N 1
ATOM 647 C CA . TRP A 1 83 ? -4.274 17.203 4.165 1.00 95.44 83 TRP A CA 1
ATOM 648 C C . TRP A 1 83 ? -3.097 17.656 3.283 1.00 95.44 83 TRP A C 1
ATOM 650 O O . TRP A 1 83 ? -2.536 18.724 3.547 1.00 95.44 83 TRP A O 1
ATOM 660 N N . LYS A 1 84 ? -2.816 16.951 2.176 1.00 94.25 84 LYS A N 1
ATOM 661 C CA . LYS A 1 84 ? -1.762 17.306 1.204 1.00 94.25 84 LYS A CA 1
ATOM 662 C C . LYS A 1 84 ? -1.965 18.707 0.617 1.00 94.25 84 LYS A C 1
ATOM 664 O O . LYS A 1 84 ? -1.055 19.529 0.649 1.00 94.25 84 LYS A O 1
ATOM 669 N N . ARG A 1 85 ? -3.188 19.043 0.173 1.00 93.75 85 ARG A N 1
ATOM 670 C CA . ARG A 1 85 ? -3.531 20.398 -0.329 1.00 93.75 85 ARG A CA 1
ATOM 671 C C . ARG A 1 85 ? -3.339 21.496 0.716 1.00 93.75 85 ARG A C 1
ATOM 673 O O . ARG A 1 85 ? -3.203 22.662 0.365 1.00 93.75 85 ARG A O 1
ATOM 680 N N . SER A 1 86 ? -3.363 21.132 1.993 1.00 93.19 86 SER A N 1
ATOM 681 C CA . SER A 1 86 ? -3.216 22.059 3.107 1.00 93.19 86 SER A CA 1
ATOM 682 C C . SER A 1 86 ? -1.761 22.270 3.550 1.00 93.19 86 SER A C 1
ATOM 684 O O . SER A 1 86 ? -1.545 22.955 4.552 1.00 93.19 86 SER A O 1
ATOM 686 N N . GLY A 1 87 ? -0.798 21.714 2.800 1.00 94.00 87 GLY A N 1
ATOM 687 C CA . GLY A 1 87 ? 0.643 21.823 3.040 1.00 94.00 87 GLY A CA 1
ATOM 688 C C . GLY A 1 87 ? 1.267 20.615 3.746 1.00 94.00 87 GLY A C 1
ATOM 689 O O . GLY A 1 87 ? 2.388 20.728 4.225 1.00 94.00 87 GLY A O 1
ATOM 690 N N . GLY A 1 88 ? 0.551 19.491 3.855 1.00 93.69 88 GLY A N 1
ATOM 691 C CA . GLY A 1 88 ? 1.087 18.264 4.444 1.00 93.69 88 GLY A CA 1
ATOM 692 C C . GLY A 1 88 ? 2.190 17.633 3.589 1.00 93.69 88 GLY A C 1
ATOM 693 O O . GLY A 1 88 ? 2.023 17.509 2.375 1.00 93.69 88 GLY A O 1
ATOM 694 N N . ASP A 1 89 ? 3.288 17.226 4.227 1.00 93.44 89 ASP A N 1
ATOM 695 C CA . ASP A 1 89 ? 4.422 16.553 3.585 1.00 93.44 89 ASP A CA 1
ATOM 696 C C . ASP A 1 89 ? 4.211 15.026 3.538 1.00 93.44 89 ASP A C 1
ATOM 698 O O . ASP A 1 89 ? 4.208 14.387 4.596 1.00 93.44 89 ASP A O 1
ATOM 702 N N . PRO A 1 90 ? 4.033 14.419 2.345 1.00 90.94 90 PRO A N 1
ATOM 703 C CA . PRO A 1 90 ? 3.742 12.998 2.201 1.00 90.94 90 PRO A CA 1
ATOM 704 C C . PRO A 1 90 ? 4.932 12.068 2.467 1.00 90.94 90 PRO A C 1
ATOM 706 O O . PRO A 1 90 ? 4.702 10.863 2.471 1.00 90.94 90 PRO A O 1
ATOM 709 N N . ALA A 1 91 ? 6.148 12.573 2.715 1.00 92.62 91 ALA A N 1
ATOM 710 C CA . ALA A 1 91 ? 7.367 11.760 2.821 1.00 92.62 91 ALA A CA 1
ATOM 711 C C . ALA A 1 91 ? 7.278 10.587 3.818 1.00 92.62 91 ALA A C 1
ATOM 713 O O . ALA A 1 91 ? 7.913 9.550 3.627 1.00 92.62 91 ALA A O 1
ATOM 714 N N . LEU A 1 92 ? 6.469 10.713 4.879 1.00 94.50 92 LEU A N 1
ATOM 715 C CA . LEU A 1 92 ? 6.214 9.605 5.805 1.00 94.50 92 LEU A CA 1
ATOM 716 C C . LEU A 1 92 ? 5.591 8.394 5.094 1.00 94.50 92 LEU A C 1
ATOM 718 O O . LEU A 1 92 ? 5.953 7.264 5.394 1.00 94.50 92 LEU A O 1
ATOM 722 N N . PHE A 1 93 ? 4.669 8.618 4.159 1.00 95.38 93 PHE A N 1
ATOM 723 C CA . PHE A 1 93 ? 3.935 7.560 3.464 1.00 95.38 93 PHE A CA 1
ATOM 724 C C . PHE A 1 93 ? 4.768 6.846 2.385 1.00 95.38 93 PHE A C 1
ATOM 726 O O . PHE A 1 93 ? 4.308 5.843 1.847 1.00 95.38 93 PHE A O 1
ATOM 733 N N . ASP A 1 94 ? 5.992 7.309 2.111 1.00 90.94 94 ASP A N 1
ATOM 734 C CA . ASP A 1 94 ? 6.974 6.569 1.310 1.00 90.94 94 ASP A CA 1
ATOM 735 C C . ASP A 1 94 ? 7.753 5.539 2.157 1.00 90.94 94 ASP A C 1
ATOM 737 O O . ASP A 1 94 ? 8.405 4.650 1.610 1.00 90.94 94 ASP A O 1
ATOM 741 N N . GLN A 1 95 ? 7.684 5.620 3.494 1.00 91.81 95 GLN A N 1
ATOM 742 C CA . GLN A 1 95 ? 8.354 4.671 4.390 1.00 91.81 95 GLN A CA 1
ATOM 743 C C . GLN A 1 95 ? 7.603 3.331 4.436 1.00 91.81 95 GLN A C 1
ATOM 745 O O . GLN A 1 95 ? 6.368 3.336 4.478 1.00 91.81 95 GLN A O 1
ATOM 750 N N . PRO A 1 96 ? 8.297 2.178 4.508 1.00 89.06 96 PRO A N 1
ATOM 751 C CA . PRO A 1 96 ? 7.659 0.861 4.523 1.00 89.06 96 PRO A CA 1
ATOM 752 C C . PRO A 1 96 ? 6.530 0.724 5.554 1.00 89.06 96 PRO A C 1
ATOM 754 O O . PRO A 1 96 ? 5.464 0.198 5.231 1.00 89.06 96 PRO A O 1
ATOM 757 N N . GLU A 1 97 ? 6.717 1.260 6.761 1.00 90.94 97 GLU A N 1
ATOM 758 C CA . GLU A 1 97 ? 5.768 1.151 7.874 1.00 90.94 97 GLU A CA 1
ATOM 759 C C . GLU A 1 97 ? 4.459 1.913 7.615 1.00 90.94 97 GLU A C 1
ATOM 761 O O . GLU A 1 97 ? 3.387 1.469 8.038 1.00 90.94 97 GLU A O 1
ATOM 766 N N . ALA A 1 98 ? 4.533 3.031 6.889 1.00 93.88 98 ALA A N 1
ATOM 767 C CA . ALA A 1 98 ? 3.411 3.933 6.628 1.00 93.88 98 ALA A CA 1
ATOM 768 C C . ALA A 1 98 ? 2.955 3.953 5.158 1.00 93.88 98 ALA A C 1
ATOM 770 O O . ALA A 1 98 ? 2.028 4.682 4.815 1.00 93.88 98 ALA A O 1
ATOM 771 N N . SER A 1 99 ? 3.560 3.140 4.293 1.00 94.25 99 SER A N 1
ATOM 772 C CA . SER A 1 99 ? 3.170 2.982 2.888 1.00 94.25 99 SER A CA 1
ATOM 773 C C . SER A 1 99 ? 1.808 2.306 2.719 1.00 94.25 99 SER A C 1
ATOM 775 O O . SER A 1 99 ? 1.248 1.754 3.666 1.00 94.25 99 SER A O 1
ATOM 777 N N . GLY A 1 100 ? 1.253 2.323 1.504 1.00 95.38 100 GLY A N 1
ATOM 778 C CA . GLY A 1 100 ? 0.007 1.611 1.190 1.00 95.38 100 GLY A CA 1
ATOM 779 C C . GLY A 1 100 ? -1.280 2.326 1.618 1.00 95.38 100 GLY A C 1
ATOM 780 O O . GLY A 1 100 ? -2.348 1.725 1.544 1.00 95.38 100 GLY A O 1
ATOM 781 N N . VAL A 1 101 ? -1.214 3.587 2.046 1.00 97.06 101 VAL A N 1
ATOM 782 C CA . VAL A 1 101 ? -2.378 4.364 2.501 1.00 97.06 101 VAL A CA 1
ATOM 783 C C . VAL A 1 101 ? -3.131 4.991 1.320 1.00 97.06 101 VAL A C 1
ATOM 785 O O . VAL A 1 101 ? -2.545 5.573 0.410 1.00 97.06 101 VAL A O 1
ATOM 788 N N . ALA A 1 102 ? -4.459 4.904 1.318 1.00 97.12 102 ALA A N 1
ATOM 789 C CA . ALA A 1 102 ? -5.280 5.517 0.282 1.00 97.12 102 ALA A CA 1
ATOM 790 C C . ALA A 1 102 ? -5.097 7.046 0.250 1.00 97.12 102 ALA A C 1
ATOM 792 O O . ALA A 1 102 ? -5.064 7.728 1.276 1.00 97.12 102 ALA A O 1
ATOM 793 N N . GLY A 1 103 ? -5.006 7.599 -0.956 1.00 95.81 103 GLY A N 1
ATOM 794 C CA . GLY A 1 103 ? -4.758 9.014 -1.220 1.00 95.81 103 GLY A CA 1
ATOM 795 C C . GLY A 1 103 ? -3.283 9.416 -1.170 1.00 95.81 103 GLY A C 1
ATOM 796 O O . GLY A 1 103 ? -2.991 10.599 -1.358 1.00 95.81 103 GLY A O 1
ATOM 797 N N . THR A 1 104 ? -2.372 8.466 -0.946 1.00 96.06 104 THR A N 1
ATOM 798 C CA . THR A 1 104 ? -0.920 8.679 -0.991 1.00 96.06 104 THR A CA 1
ATOM 799 C C . THR A 1 104 ? -0.288 7.894 -2.143 1.00 96.06 104 THR A C 1
ATOM 801 O O . THR A 1 104 ? -0.980 7.311 -2.981 1.00 96.06 104 THR A O 1
ATOM 804 N N . SER A 1 105 ? 1.035 7.928 -2.214 1.00 94.62 105 SER A N 1
ATOM 805 C CA . SER A 1 105 ? 1.850 7.162 -3.147 1.00 94.62 105 SER A CA 1
ATOM 806 C C . SER A 1 105 ? 3.006 6.533 -2.387 1.00 94.62 105 SER A C 1
ATOM 808 O O . SER A 1 105 ? 3.316 7.000 -1.292 1.00 94.62 105 SER A O 1
ATOM 810 N N . PHE A 1 106 ? 3.658 5.538 -2.978 1.00 94.75 106 PHE A N 1
ATOM 811 C CA . PHE A 1 106 ? 4.995 5.128 -2.555 1.00 94.75 106 PHE A CA 1
ATOM 812 C C . PHE A 1 106 ? 5.801 4.605 -3.743 1.00 94.75 106 PHE A C 1
ATOM 814 O O . PHE A 1 106 ? 5.225 4.163 -4.743 1.00 94.75 106 PHE A O 1
ATOM 821 N N . THR A 1 107 ? 7.125 4.648 -3.620 1.00 95.38 107 THR A N 1
ATOM 822 C CA . THR A 1 107 ? 8.059 4.103 -4.610 1.00 95.38 107 THR A CA 1
ATOM 823 C C . THR A 1 107 ? 8.783 2.891 -4.031 1.00 95.38 107 THR A C 1
ATOM 825 O O . THR A 1 107 ? 9.282 2.936 -2.908 1.00 95.38 107 THR A O 1
ATOM 828 N N . ALA A 1 108 ? 8.848 1.796 -4.790 1.00 94.94 108 ALA A N 1
ATOM 829 C CA . ALA A 1 108 ? 9.564 0.586 -4.389 1.00 94.94 108 ALA A CA 1
ATOM 830 C C . ALA A 1 108 ? 10.128 -0.176 -5.595 1.00 94.94 108 ALA A C 1
ATOM 832 O O . ALA A 1 108 ? 9.623 -0.070 -6.713 1.00 94.94 108 ALA A O 1
ATOM 833 N N . ILE A 1 109 ? 11.153 -0.995 -5.353 1.00 95.38 109 ILE A N 1
ATOM 834 C CA . ILE A 1 109 ? 11.648 -1.969 -6.331 1.00 95.38 109 ILE A CA 1
ATOM 835 C C . ILE A 1 109 ? 10.878 -3.274 -6.116 1.00 95.38 109 ILE A C 1
ATOM 837 O O . ILE A 1 109 ? 11.065 -3.974 -5.120 1.00 95.38 109 ILE A O 1
ATOM 841 N N . PHE A 1 110 ? 9.981 -3.587 -7.046 1.00 95.69 110 PHE A N 1
ATOM 842 C CA . PHE A 1 110 ? 9.151 -4.790 -6.991 1.00 95.69 110 PHE A CA 1
ATOM 843 C C . PHE A 1 110 ? 9.878 -6.005 -7.572 1.00 95.69 110 PHE A C 1
ATOM 845 O O . PHE A 1 110 ? 10.805 -5.872 -8.364 1.00 95.69 110 PHE A O 1
ATOM 852 N N . SER A 1 111 ? 9.429 -7.214 -7.228 1.00 96.88 111 SER A N 1
ATOM 853 C CA . SER A 1 111 ? 9.811 -8.408 -7.989 1.00 96.88 111 SER A CA 1
ATOM 854 C C . SER A 1 111 ? 9.146 -8.396 -9.370 1.00 96.88 111 SER A C 1
ATOM 856 O O . SER A 1 111 ? 8.114 -7.754 -9.564 1.00 96.88 111 SER A O 1
ATOM 858 N N . TYR A 1 112 ? 9.692 -9.155 -10.324 1.00 96.38 112 TYR A N 1
ATOM 859 C CA . TYR A 1 112 ? 9.150 -9.236 -11.686 1.00 96.38 112 TYR A CA 1
ATOM 860 C C . TYR A 1 112 ? 7.655 -9.595 -11.724 1.00 96.38 112 TYR A C 1
ATOM 862 O O . TYR A 1 112 ? 6.869 -8.924 -12.388 1.00 96.38 112 TYR A O 1
ATOM 870 N N . HIS A 1 113 ? 7.238 -10.609 -10.961 1.00 94.50 113 HIS A N 1
ATOM 871 C CA . HIS A 1 113 ? 5.835 -11.036 -10.922 1.00 94.50 113 HIS A CA 1
ATOM 872 C C . HIS A 1 113 ? 4.927 -10.010 -10.249 1.00 94.50 113 HIS A C 1
ATOM 874 O O . HIS A 1 113 ? 3.806 -9.800 -10.711 1.00 94.50 113 HIS A O 1
ATOM 880 N N . ALA A 1 114 ? 5.410 -9.342 -9.196 1.00 94.88 114 ALA A N 1
ATOM 881 C CA . ALA A 1 114 ? 4.661 -8.268 -8.557 1.00 94.88 114 ALA A CA 1
ATOM 882 C C . ALA A 1 114 ? 4.475 -7.085 -9.517 1.00 94.88 114 ALA A C 1
ATOM 884 O O . ALA A 1 114 ? 3.355 -6.608 -9.673 1.00 94.88 114 ALA A O 1
ATOM 885 N N . ALA A 1 115 ? 5.530 -6.677 -10.229 1.00 96.88 115 ALA A N 1
ATOM 886 C CA . ALA A 1 115 ? 5.464 -5.612 -11.226 1.00 96.88 115 ALA A CA 1
ATOM 887 C C . ALA A 1 115 ? 4.512 -5.955 -12.381 1.00 96.88 115 ALA A C 1
ATOM 889 O O . ALA A 1 115 ? 3.659 -5.141 -12.723 1.00 96.88 115 ALA A O 1
ATOM 890 N N . LEU A 1 116 ? 4.592 -7.171 -12.937 1.00 94.94 116 LEU A N 1
ATOM 891 C CA . LEU A 1 116 ? 3.660 -7.637 -13.971 1.00 94.94 116 LEU A CA 1
ATOM 892 C C . LEU A 1 116 ? 2.211 -7.628 -13.487 1.00 94.94 116 LEU A C 1
ATOM 894 O O . LEU A 1 116 ? 1.321 -7.175 -14.207 1.00 94.94 116 LEU A O 1
ATOM 898 N N . ARG A 1 117 ? 1.957 -8.150 -12.282 1.00 92.38 117 ARG A N 1
ATOM 899 C CA . ARG A 1 117 ? 0.598 -8.216 -11.742 1.00 92.38 117 ARG A CA 1
ATOM 900 C C . ARG A 1 117 ? 0.057 -6.816 -11.468 1.00 92.38 117 ARG A C 1
ATOM 902 O O . ARG A 1 117 ? -1.053 -6.524 -11.897 1.00 92.38 117 ARG A O 1
ATOM 909 N N . LEU A 1 118 ? 0.838 -5.943 -10.836 1.00 93.88 118 LEU A N 1
ATOM 910 C CA . LEU A 1 118 ? 0.423 -4.568 -10.557 1.00 93.88 118 LEU A CA 1
ATOM 911 C C . LEU A 1 118 ? 0.239 -3.754 -11.841 1.00 93.88 118 LEU A C 1
ATOM 913 O O . LEU A 1 118 ? -0.743 -3.036 -11.945 1.00 93.88 118 LEU A O 1
ATOM 917 N N . ALA A 1 119 ? 1.093 -3.914 -12.854 1.00 95.19 119 ALA A N 1
ATOM 918 C CA . ALA A 1 119 ? 0.920 -3.229 -14.138 1.00 95.19 119 ALA A CA 1
ATOM 919 C C . ALA A 1 119 ? -0.369 -3.646 -14.869 1.00 95.19 119 ALA A C 1
ATOM 921 O O . ALA A 1 119 ? -0.920 -2.862 -15.635 1.00 95.19 119 ALA A O 1
ATOM 922 N N . ARG A 1 120 ? -0.864 -4.870 -14.633 1.00 93.00 120 ARG A N 1
ATOM 923 C CA . ARG A 1 120 ? -2.152 -5.344 -15.167 1.00 93.00 120 ARG A CA 1
ATOM 924 C C . ARG A 1 120 ? -3.343 -4.847 -14.350 1.00 93.00 120 ARG A C 1
ATOM 926 O O . ARG A 1 120 ? -4.362 -4.506 -14.938 1.00 93.00 120 ARG A O 1
ATOM 933 N N . LEU A 1 121 ? -3.224 -4.834 -13.022 1.00 91.88 121 LEU A N 1
ATOM 934 C CA . LEU A 1 121 ? -4.307 -4.423 -12.121 1.00 91.88 121 LEU A CA 1
ATOM 935 C C . LEU A 1 121 ? -4.471 -2.898 -12.051 1.00 91.88 121 LEU A C 1
ATOM 937 O O . LEU A 1 121 ? -5.586 -2.402 -11.942 1.00 91.88 121 LEU A O 1
ATOM 941 N N . GLU A 1 122 ? -3.366 -2.162 -12.122 1.00 93.94 122 GLU A N 1
ATOM 942 C CA . GLU A 1 122 ? -3.281 -0.723 -11.860 1.00 93.94 122 GLU A CA 1
ATOM 943 C C . GLU A 1 122 ? -2.499 0.023 -12.968 1.00 93.94 122 GLU A C 1
ATOM 945 O O . GLU A 1 122 ? -1.585 0.800 -12.670 1.00 93.94 122 GLU A O 1
ATOM 950 N N . PRO A 1 123 ? -2.826 -0.180 -14.265 1.00 93.62 123 PRO A N 1
ATOM 951 C CA . PRO A 1 123 ? -2.022 0.318 -15.389 1.00 93.62 123 PRO A CA 1
ATOM 952 C C . PRO A 1 123 ? -1.874 1.845 -15.423 1.00 93.62 123 PRO A C 1
ATOM 954 O O . PRO A 1 123 ? -0.888 2.363 -15.936 1.00 93.62 123 PRO A O 1
ATOM 957 N N . GLU A 1 124 ? -2.844 2.582 -14.879 1.00 93.69 124 GLU A N 1
ATOM 958 C CA . GLU A 1 124 ? -2.820 4.050 -14.854 1.00 93.69 124 GLU A CA 1
ATOM 959 C C . GLU A 1 124 ? -2.093 4.619 -13.624 1.00 93.69 124 GLU A C 1
ATOM 961 O O . GLU A 1 124 ? -1.676 5.786 -13.631 1.00 93.69 124 GLU A O 1
ATOM 966 N N . ARG A 1 125 ? -1.938 3.795 -12.577 1.00 95.38 125 ARG A N 1
ATOM 967 C CA . ARG A 1 125 ? -1.455 4.195 -11.246 1.00 95.38 125 ARG A CA 1
ATOM 968 C C . ARG A 1 125 ? -0.043 3.717 -10.932 1.00 95.38 125 ARG A C 1
ATOM 970 O O . ARG A 1 125 ? 0.577 4.267 -10.025 1.00 95.38 125 ARG A O 1
ATOM 977 N N . LEU A 1 126 ? 0.465 2.726 -11.659 1.00 96.88 126 LEU A N 1
ATOM 978 C CA . LEU A 1 126 ? 1.835 2.238 -11.534 1.00 96.88 126 LEU A CA 1
ATOM 979 C C . LEU A 1 126 ? 2.708 2.800 -12.658 1.00 96.88 126 LEU A C 1
ATOM 981 O O . LEU A 1 126 ? 2.414 2.612 -13.838 1.00 96.88 126 LEU A O 1
ATOM 985 N N . ARG A 1 127 ? 3.803 3.475 -12.303 1.00 96.50 127 ARG A N 1
ATOM 986 C CA . ARG A 1 127 ? 4.726 4.087 -13.270 1.00 96.50 127 ARG A CA 1
ATOM 987 C C . ARG A 1 127 ? 6.172 3.862 -12.864 1.00 96.50 127 ARG A C 1
ATOM 989 O O . ARG A 1 127 ? 6.464 3.639 -11.695 1.00 96.50 127 ARG A O 1
ATOM 996 N N . LEU A 1 128 ? 7.078 3.950 -13.832 1.00 96.94 128 LEU A N 1
ATOM 997 C CA . LEU A 1 128 ? 8.504 4.068 -13.542 1.00 96.94 128 LEU A CA 1
ATOM 998 C C . LEU A 1 128 ? 8.763 5.421 -12.868 1.00 96.94 128 LEU A C 1
ATOM 1000 O O . LEU A 1 128 ? 8.313 6.454 -13.368 1.00 96.94 128 LEU A O 1
ATOM 1004 N N . ASP A 1 129 ? 9.480 5.409 -11.750 1.00 96.00 129 ASP A N 1
ATOM 1005 C CA . ASP A 1 129 ? 9.960 6.621 -11.096 1.00 96.00 129 ASP A CA 1
ATOM 1006 C C . ASP A 1 129 ? 11.259 7.074 -11.779 1.00 96.00 129 ASP A C 1
ATOM 1008 O O . ASP A 1 129 ? 12.353 6.602 -11.474 1.00 96.00 129 ASP A O 1
ATOM 1012 N N . TRP A 1 130 ? 11.123 7.939 -12.785 1.00 94.44 130 TRP A N 1
ATOM 1013 C CA . TRP A 1 130 ? 12.238 8.377 -13.631 1.00 94.44 130 TRP A CA 1
ATOM 1014 C C . TRP A 1 130 ? 13.318 9.143 -12.874 1.00 94.44 130 TRP A C 1
ATOM 1016 O O . TRP A 1 130 ? 14.491 9.048 -13.244 1.00 94.44 130 TRP A O 1
ATOM 1026 N N . ASP A 1 131 ? 12.917 9.889 -11.847 1.00 92.62 131 ASP A N 1
ATOM 1027 C CA . ASP A 1 131 ? 13.819 10.699 -11.033 1.00 92.62 131 ASP A CA 1
ATOM 1028 C C . ASP A 1 131 ? 14.583 9.823 -10.036 1.00 92.62 131 ASP A C 1
ATOM 1030 O O . ASP A 1 131 ? 15.736 10.108 -9.727 1.00 92.62 131 ASP A O 1
ATOM 1034 N N . ALA A 1 132 ? 13.963 8.737 -9.562 1.00 91.94 132 ALA A N 1
ATOM 1035 C CA . ALA A 1 132 ? 14.606 7.779 -8.668 1.00 91.94 132 ALA A CA 1
ATOM 1036 C C . ALA A 1 132 ? 15.420 6.696 -9.399 1.00 91.94 132 ALA A C 1
ATOM 1038 O O . ALA A 1 132 ? 16.228 6.011 -8.769 1.00 91.94 132 ALA A O 1
ATOM 1039 N N . TRP A 1 133 ? 15.187 6.475 -10.697 1.00 93.81 133 TRP A N 1
ATOM 1040 C CA . TRP A 1 133 ? 15.878 5.421 -11.438 1.00 93.81 133 TRP A CA 1
ATOM 1041 C C . TRP A 1 133 ? 17.271 5.868 -11.872 1.00 93.81 133 TRP A C 1
ATOM 1043 O O . TRP A 1 133 ? 17.408 6.673 -12.790 1.00 93.81 133 TRP A O 1
ATOM 1053 N N . GLU A 1 134 ? 18.300 5.285 -11.267 1.00 89.88 134 GLU A N 1
ATOM 1054 C CA . GLU A 1 134 ? 19.705 5.505 -11.616 1.00 89.88 134 GLU A CA 1
ATOM 1055 C C . GLU A 1 134 ? 20.290 4.216 -12.220 1.00 89.88 134 GLU A C 1
ATOM 1057 O O . GLU A 1 134 ? 20.667 3.305 -11.478 1.00 89.88 134 GLU A O 1
ATOM 1062 N N . PRO A 1 135 ? 20.325 4.085 -13.563 1.00 84.94 135 PRO A N 1
ATOM 1063 C CA . PRO A 1 135 ? 20.848 2.896 -14.225 1.00 84.94 135 PRO A CA 1
ATOM 1064 C C . PRO A 1 135 ? 22.301 2.618 -13.832 1.00 84.94 135 PRO A C 1
ATOM 1066 O O . PRO A 1 135 ? 23.165 3.485 -13.943 1.00 84.94 135 PRO A O 1
ATOM 1069 N N . THR A 1 136 ? 22.578 1.384 -13.419 1.00 82.31 136 THR A N 1
ATOM 1070 C CA . THR A 1 136 ? 23.940 0.902 -13.152 1.00 82.31 136 THR A CA 1
ATOM 1071 C C . THR A 1 136 ? 24.478 0.106 -14.341 1.00 82.31 136 THR A C 1
ATOM 1073 O O . THR A 1 136 ? 23.734 -0.240 -15.259 1.00 82.31 136 THR A O 1
ATOM 1076 N N . ASP A 1 137 ? 25.756 -0.276 -14.311 1.00 78.31 137 ASP A N 1
ATOM 1077 C CA . ASP A 1 137 ? 26.364 -1.117 -15.357 1.00 78.31 137 ASP A CA 1
ATOM 1078 C C . ASP A 1 137 ? 25.643 -2.468 -15.545 1.00 78.31 137 ASP A C 1
ATOM 1080 O O . ASP A 1 137 ? 25.684 -3.057 -16.624 1.00 78.31 137 ASP A O 1
ATOM 1084 N N . ARG A 1 138 ? 24.906 -2.945 -14.529 1.00 79.00 138 ARG A N 1
ATOM 1085 C CA . ARG A 1 138 ? 24.078 -4.167 -14.611 1.00 79.00 138 ARG A CA 1
ATOM 1086 C C . ARG A 1 138 ? 22.950 -4.055 -15.633 1.00 79.00 138 ARG A C 1
ATOM 1088 O O . ARG A 1 138 ? 22.484 -5.069 -16.158 1.00 79.00 138 ARG A O 1
ATOM 1095 N N . VAL A 1 139 ? 22.520 -2.829 -15.927 1.00 84.44 139 VAL A N 1
ATOM 1096 C CA . VAL A 1 139 ? 21.491 -2.557 -16.927 1.00 84.44 139 VAL A CA 1
ATOM 1097 C C . VAL A 1 139 ? 21.994 -2.946 -18.316 1.00 84.44 139 VAL A C 1
ATOM 1099 O O . VAL A 1 139 ? 21.212 -3.526 -19.067 1.00 84.44 139 VAL A O 1
ATOM 1102 N N . ALA A 1 140 ? 23.283 -2.751 -18.630 1.00 79.62 140 ALA A N 1
ATOM 1103 C CA . ALA A 1 140 ? 23.875 -3.046 -19.943 1.00 79.62 140 ALA A CA 1
ATOM 1104 C C . ALA A 1 140 ? 23.608 -4.490 -20.392 1.00 79.62 140 ALA A C 1
ATOM 1106 O O . ALA A 1 140 ? 23.111 -4.738 -21.494 1.00 79.62 140 ALA A O 1
ATOM 1107 N N . GLU A 1 141 ? 23.873 -5.451 -19.501 1.00 80.44 141 GLU A N 1
ATOM 1108 C CA . GLU A 1 141 ? 23.730 -6.882 -19.788 1.00 80.44 141 GLU A CA 1
ATOM 1109 C C . GLU A 1 141 ? 22.290 -7.283 -20.107 1.00 80.44 141 GLU A C 1
ATOM 1111 O O . GLU A 1 141 ? 22.075 -8.228 -20.874 1.00 80.44 141 GLU A O 1
ATOM 1116 N N . THR A 1 142 ? 21.326 -6.566 -19.523 1.00 85.06 142 THR A N 1
ATOM 1117 C CA . THR A 1 142 ? 19.892 -6.754 -19.754 1.00 85.06 142 THR A CA 1
ATOM 1118 C C . THR A 1 142 ? 19.424 -5.992 -20.990 1.00 85.06 142 THR A C 1
ATOM 1120 O O . THR A 1 142 ? 18.618 -6.509 -21.764 1.00 85.06 142 THR A O 1
ATOM 1123 N N . TRP A 1 143 ? 19.950 -4.788 -21.219 1.00 87.25 143 TRP A N 1
ATOM 1124 C CA . TRP A 1 143 ? 19.481 -3.867 -22.252 1.00 87.25 143 TRP A CA 1
ATOM 1125 C C . TRP A 1 143 ? 19.607 -4.439 -23.664 1.00 87.25 143 TRP A C 1
ATOM 1127 O O . TRP A 1 143 ? 18.671 -4.313 -24.456 1.00 87.25 143 TRP A O 1
ATOM 1137 N N . ARG A 1 144 ? 20.695 -5.170 -23.945 1.00 83.81 144 ARG A N 1
ATOM 1138 C CA . ARG A 1 144 ? 20.915 -5.866 -25.230 1.00 83.81 144 ARG A CA 1
ATOM 1139 C C . ARG A 1 144 ? 19.832 -6.888 -25.591 1.00 83.81 144 ARG A C 1
ATOM 1141 O O . ARG A 1 144 ? 19.621 -7.169 -26.765 1.00 83.81 144 ARG A O 1
ATOM 1148 N N . TRP A 1 145 ? 19.135 -7.448 -24.597 1.00 83.38 145 TRP A N 1
ATOM 1149 C CA . TRP A 1 145 ? 18.027 -8.380 -24.839 1.00 83.38 145 TRP A CA 1
ATOM 1150 C C . TRP A 1 145 ? 16.732 -7.649 -25.190 1.00 83.38 145 TRP A C 1
ATOM 1152 O O . TRP A 1 145 ? 15.865 -8.219 -25.848 1.00 83.38 145 TRP A O 1
ATOM 1162 N N . LEU A 1 146 ? 16.580 -6.405 -24.731 1.00 85.50 146 LEU A N 1
ATOM 1163 C CA . LEU A 1 146 ? 15.331 -5.650 -24.823 1.00 85.50 146 LEU A CA 1
ATOM 1164 C C . LEU A 1 146 ? 15.306 -4.701 -26.022 1.00 85.50 146 LEU A C 1
ATOM 1166 O O . LEU A 1 146 ? 14.238 -4.483 -26.605 1.00 85.50 146 LEU A O 1
ATOM 1170 N N . PHE A 1 147 ? 16.462 -4.166 -26.412 1.00 84.38 147 PHE A N 1
ATOM 1171 C CA . PHE A 1 147 ? 16.589 -3.187 -27.485 1.00 84.38 147 PHE A CA 1
ATOM 1172 C C . PHE A 1 147 ? 17.596 -3.682 -28.529 1.00 84.38 147 PHE A C 1
ATOM 1174 O O . PHE A 1 147 ? 18.782 -3.793 -28.234 1.00 84.38 147 PHE A O 1
ATOM 1181 N N . PRO A 1 148 ? 17.149 -4.004 -29.756 1.00 75.25 148 PRO A N 1
ATOM 1182 C CA . PRO A 1 148 ? 18.058 -4.360 -30.839 1.00 75.25 148 PRO A CA 1
ATOM 1183 C C . PRO A 1 148 ? 19.025 -3.216 -31.160 1.00 75.25 148 PRO A C 1
ATOM 1185 O O . PRO A 1 148 ? 18.650 -2.051 -31.050 1.00 75.25 148 PRO A O 1
ATOM 1188 N N . LEU A 1 149 ? 20.224 -3.562 -31.638 1.00 71.75 149 LEU A N 1
ATOM 1189 C CA . LEU A 1 149 ? 21.239 -2.628 -32.155 1.00 71.75 149 LEU A CA 1
ATOM 1190 C C . LEU A 1 149 ? 21.876 -1.683 -31.121 1.00 71.75 149 LEU A C 1
ATOM 1192 O O . LEU A 1 149 ? 22.665 -0.835 -31.510 1.00 71.75 149 LEU A O 1
ATOM 1196 N N . VAL A 1 150 ? 21.597 -1.851 -29.825 1.00 75.88 150 VAL A N 1
ATOM 1197 C CA . VAL A 1 150 ? 22.253 -1.071 -28.756 1.00 75.88 150 VAL A CA 1
ATOM 1198 C C . VAL A 1 150 ? 23.490 -1.762 -28.176 1.00 75.88 150 VAL A C 1
ATOM 1200 O O . VAL A 1 150 ? 24.198 -1.169 -27.375 1.00 75.88 150 VAL A O 1
ATOM 1203 N N . GLU A 1 151 ? 23.744 -3.028 -28.532 1.00 67.81 151 GLU A N 1
ATOM 1204 C CA . GLU A 1 151 ? 24.811 -3.833 -27.917 1.00 67.81 151 GLU A CA 1
ATOM 1205 C C . GLU A 1 151 ? 26.197 -3.217 -28.147 1.00 67.81 151 GLU A C 1
ATOM 1207 O O . GLU A 1 151 ? 26.974 -3.106 -27.202 1.00 67.81 151 GLU A O 1
ATOM 1212 N N . GLU A 1 152 ? 26.481 -2.751 -29.366 1.00 66.38 152 GLU A N 1
ATOM 1213 C CA . GLU A 1 152 ? 27.750 -2.088 -29.694 1.00 66.38 152 GLU A CA 1
ATOM 1214 C C . GLU A 1 152 ? 27.932 -0.802 -28.874 1.00 66.38 152 GLU A C 1
ATOM 1216 O O . GLU A 1 152 ? 28.982 -0.608 -28.260 1.00 66.38 152 GLU A O 1
ATOM 1221 N N . ASP A 1 153 ? 26.878 0.010 -28.762 1.00 67.19 153 ASP A N 1
ATOM 1222 C CA . ASP A 1 153 ? 26.886 1.248 -27.980 1.00 67.19 153 ASP A CA 1
ATOM 1223 C C . ASP A 1 153 ? 27.081 0.968 -26.481 1.00 67.19 153 ASP A C 1
ATOM 1225 O O . ASP A 1 153 ? 27.850 1.665 -25.819 1.00 67.19 153 ASP A O 1
ATOM 1229 N N . THR A 1 154 ? 26.474 -0.099 -25.936 1.00 64.19 154 THR A N 1
ATOM 1230 C CA . THR A 1 154 ? 26.675 -0.481 -24.523 1.00 64.19 154 THR A CA 1
ATOM 1231 C C . THR A 1 154 ? 28.103 -0.919 -24.184 1.00 64.19 154 THR A C 1
ATOM 1233 O O . THR A 1 154 ? 28.452 -0.977 -23.007 1.00 64.19 154 THR A O 1
ATOM 1236 N N . LEU A 1 155 ? 28.932 -1.239 -25.184 1.00 65.88 155 LEU A N 1
ATOM 1237 C CA . LEU A 1 155 ? 30.319 -1.680 -24.992 1.00 65.88 155 LEU A CA 1
ATOM 1238 C C . LEU A 1 155 ? 31.346 -0.551 -25.159 1.00 65.88 155 LEU A C 1
ATOM 1240 O O . LEU A 1 155 ? 32.498 -0.718 -24.751 1.00 65.88 155 LEU A O 1
ATOM 1244 N N . VAL A 1 156 ? 30.957 0.567 -25.779 1.00 66.44 156 VAL A N 1
ATOM 1245 C CA . VAL A 1 156 ? 31.871 1.647 -26.185 1.00 66.44 156 VAL A CA 1
ATOM 1246 C C . VAL A 1 156 ? 31.565 2.959 -25.464 1.00 66.44 156 VAL A C 1
ATOM 1248 O O . VAL A 1 156 ? 32.496 3.700 -25.137 1.00 66.44 156 VAL A O 1
ATOM 1251 N N . GLU A 1 157 ? 30.291 3.249 -25.194 1.00 67.06 157 GLU A N 1
ATOM 1252 C CA . GLU A 1 157 ? 29.879 4.533 -24.632 1.00 67.06 157 GLU A CA 1
ATOM 1253 C C . GLU A 1 157 ? 30.126 4.607 -23.114 1.00 67.06 157 GLU A C 1
ATOM 1255 O O . GLU A 1 157 ? 29.618 3.775 -22.359 1.00 67.06 157 GLU A O 1
ATOM 1260 N N . PRO A 1 158 ? 30.845 5.632 -22.615 1.00 66.94 158 PRO A N 1
ATOM 1261 C CA . PRO A 1 158 ? 31.056 5.823 -21.178 1.00 66.94 158 PRO A CA 1
ATOM 1262 C C . PRO A 1 158 ? 29.786 6.283 -20.442 1.00 66.94 158 PRO A C 1
ATOM 1264 O O . PRO A 1 158 ? 29.697 6.152 -19.222 1.00 66.94 158 PRO A O 1
ATOM 1267 N N . HIS A 1 159 ? 28.806 6.833 -21.168 1.00 76.06 159 HIS A N 1
ATOM 1268 C CA . HIS A 1 159 ? 27.535 7.318 -20.630 1.00 76.06 159 HIS A CA 1
ATOM 1269 C C . HIS A 1 159 ? 26.377 6.811 -21.484 1.00 76.06 159 HIS A C 1
ATOM 1271 O O . HIS A 1 159 ? 25.905 7.489 -22.393 1.00 76.06 159 HIS A O 1
ATOM 1277 N N . ILE A 1 160 ? 25.927 5.596 -21.185 1.00 81.25 160 ILE A N 1
ATOM 1278 C CA . ILE A 1 160 ? 24.881 4.931 -21.958 1.00 81.25 160 ILE A CA 1
ATOM 1279 C C . ILE A 1 160 ? 23.520 5.607 -21.687 1.00 81.25 160 ILE A C 1
ATOM 1281 O O . ILE A 1 160 ? 23.071 5.639 -20.535 1.00 81.25 160 ILE A O 1
ATOM 1285 N N . PRO A 1 161 ? 22.817 6.122 -22.715 1.00 86.69 161 PRO A N 1
ATOM 1286 C CA . PRO A 1 161 ? 21.581 6.886 -22.545 1.00 86.69 161 PRO A CA 1
ATOM 1287 C C . PRO A 1 161 ? 20.347 5.969 -22.417 1.00 86.69 161 PRO A C 1
ATOM 1289 O O . PRO A 1 161 ? 19.390 6.061 -23.188 1.00 86.69 161 PRO A O 1
ATOM 1292 N N . TYR A 1 162 ? 20.338 5.073 -21.421 1.00 88.50 162 TYR A N 1
ATOM 1293 C CA . TYR A 1 162 ? 19.267 4.079 -21.225 1.00 88.50 162 TYR A CA 1
ATOM 1294 C C . TYR A 1 162 ? 17.863 4.697 -21.175 1.00 88.50 162 TYR A C 1
ATOM 1296 O O . TYR A 1 162 ? 16.926 4.175 -21.783 1.00 88.50 162 TYR A O 1
ATOM 1304 N N . LYS A 1 163 ? 17.716 5.825 -20.467 1.00 90.50 163 LYS A N 1
ATOM 1305 C CA . LYS A 1 163 ? 16.437 6.536 -20.327 1.00 90.50 163 LYS A CA 1
ATOM 1306 C C . LYS A 1 163 ? 15.906 7.006 -21.688 1.00 90.50 163 LYS A C 1
ATOM 1308 O O . LYS A 1 163 ? 14.731 6.788 -21.982 1.00 90.50 163 LYS A O 1
ATOM 1313 N N . ASP A 1 164 ? 16.772 7.565 -22.533 1.00 89.50 164 ASP A N 1
ATOM 1314 C CA . ASP A 1 164 ? 16.398 8.072 -23.858 1.00 89.50 164 ASP A CA 1
ATOM 1315 C C . ASP A 1 164 ? 16.027 6.937 -24.811 1.00 89.50 164 ASP A C 1
ATOM 1317 O O . ASP A 1 164 ? 15.035 7.031 -25.534 1.00 89.50 164 ASP A O 1
ATOM 1321 N N . TRP A 1 165 ? 16.769 5.827 -24.777 1.00 89.88 165 TRP A N 1
ATOM 1322 C CA . TRP A 1 165 ? 16.455 4.640 -25.573 1.00 89.88 165 TRP A CA 1
ATOM 1323 C C . TRP A 1 165 ? 15.114 4.014 -25.186 1.00 89.88 165 TRP A C 1
ATOM 1325 O O . TRP A 1 165 ? 14.310 3.685 -26.064 1.00 89.88 165 TRP A O 1
ATOM 1335 N N . LEU A 1 166 ? 14.834 3.890 -23.883 1.00 92.12 166 LEU A N 1
ATOM 1336 C CA . LEU A 1 166 ? 13.536 3.411 -23.408 1.00 92.12 166 LEU A CA 1
ATOM 1337 C C . LEU A 1 166 ? 12.413 4.346 -23.856 1.00 92.12 166 LEU A C 1
ATOM 1339 O O . LEU A 1 166 ? 11.386 3.876 -24.345 1.00 92.12 166 LEU A O 1
ATOM 1343 N N . LEU A 1 167 ? 12.610 5.659 -23.718 1.00 93.50 167 LEU A N 1
ATOM 1344 C CA . LEU A 1 167 ? 11.612 6.650 -24.099 1.00 93.50 167 LEU A CA 1
ATOM 1345 C C . LEU A 1 167 ? 11.347 6.637 -25.609 1.00 93.50 167 LEU A C 1
ATOM 1347 O O . LEU A 1 167 ? 10.188 6.645 -26.020 1.00 93.50 167 LEU A O 1
ATOM 1351 N N . ALA A 1 168 ? 12.393 6.537 -26.431 1.00 91.75 168 ALA A N 1
ATOM 1352 C CA . ALA A 1 168 ? 12.272 6.424 -27.883 1.00 91.75 168 ALA A CA 1
ATOM 1353 C C . ALA A 1 168 ? 11.492 5.166 -28.297 1.00 91.75 168 ALA A C 1
ATOM 1355 O O . ALA A 1 168 ? 10.653 5.219 -29.195 1.00 91.75 168 ALA A O 1
ATOM 1356 N N . ALA A 1 169 ? 11.724 4.041 -27.617 1.00 91.50 169 ALA A N 1
ATOM 1357 C CA . ALA A 1 169 ? 11.023 2.793 -27.892 1.00 91.50 169 ALA A CA 1
ATOM 1358 C C . ALA A 1 169 ? 9.583 2.759 -27.355 1.00 91.50 169 ALA A C 1
ATOM 1360 O O . ALA A 1 169 ? 8.730 2.093 -27.940 1.00 91.50 169 ALA A O 1
ATOM 1361 N N . ALA A 1 170 ? 9.313 3.425 -26.231 1.00 94.06 170 ALA A N 1
ATOM 1362 C CA . ALA A 1 170 ? 7.994 3.472 -25.604 1.00 94.06 170 ALA A CA 1
ATOM 1363 C C . ALA A 1 170 ? 7.086 4.572 -26.179 1.00 94.06 170 ALA A C 1
ATOM 1365 O O . ALA A 1 170 ? 5.865 4.484 -26.053 1.00 94.06 170 ALA A O 1
ATOM 1366 N N . GLY A 1 171 ? 7.670 5.615 -26.773 1.00 95.06 171 GLY A N 1
ATOM 1367 C CA . GLY A 1 171 ? 6.983 6.797 -27.298 1.00 95.06 171 GLY A CA 1
ATOM 1368 C C . GLY A 1 171 ? 6.570 7.821 -26.234 1.00 95.06 171 GLY A C 1
ATOM 1369 O O . GLY A 1 171 ? 6.396 8.992 -26.561 1.00 95.06 171 GLY A O 1
ATOM 1370 N N . SER A 1 172 ? 6.429 7.417 -24.968 1.00 94.44 172 SER A N 1
ATOM 1371 C CA . SER A 1 172 ? 6.153 8.319 -23.846 1.00 94.44 172 SER A CA 1
ATOM 1372 C C . SER A 1 172 ? 6.617 7.731 -22.509 1.00 94.44 172 SER A C 1
ATOM 1374 O O . SER A 1 172 ? 6.862 6.525 -22.394 1.00 94.44 172 SER A O 1
ATOM 1376 N N . GLN A 1 173 ? 6.713 8.579 -21.481 1.00 93.81 173 GLN A N 1
ATOM 1377 C CA . GLN A 1 173 ? 7.084 8.144 -20.132 1.00 93.81 173 GLN A CA 1
ATOM 1378 C C . GLN A 1 173 ? 6.024 7.229 -19.504 1.00 93.81 173 GLN A C 1
ATOM 1380 O O . GLN A 1 173 ? 6.365 6.288 -18.789 1.00 93.81 173 GLN A O 1
ATOM 1385 N N . GLU A 1 174 ? 4.746 7.459 -19.804 1.00 92.81 174 GLU A N 1
ATOM 1386 C CA . GLU A 1 174 ? 3.615 6.661 -19.317 1.00 92.81 174 GLU A CA 1
ATOM 1387 C C . GLU A 1 174 ? 3.646 5.229 -19.856 1.00 92.81 174 GLU A C 1
ATOM 1389 O O . GLU A 1 174 ? 3.272 4.291 -19.156 1.00 92.81 174 GLU A O 1
ATOM 1394 N N . ARG A 1 175 ? 4.111 5.044 -21.097 1.00 94.81 175 ARG A N 1
ATOM 1395 C CA . ARG A 1 175 ? 4.195 3.726 -21.741 1.00 94.81 175 ARG A CA 1
ATOM 1396 C C . ARG A 1 175 ? 5.486 2.975 -21.431 1.00 94.81 175 ARG A C 1
ATOM 1398 O O . ARG A 1 175 ? 5.576 1.798 -21.770 1.00 94.81 175 ARG A O 1
ATOM 1405 N N . ALA A 1 176 ? 6.470 3.607 -20.797 1.00 95.50 176 ALA A N 1
ATOM 1406 C CA . ALA A 1 176 ? 7.799 3.029 -20.620 1.00 95.50 176 ALA A CA 1
ATOM 1407 C C . ALA A 1 176 ? 7.809 1.738 -19.796 1.00 95.50 176 ALA A C 1
ATOM 1409 O O . ALA A 1 176 ? 8.391 0.746 -20.234 1.00 95.50 176 ALA A O 1
ATOM 1410 N N . LEU A 1 177 ? 7.107 1.712 -18.657 1.00 96.38 177 LEU A N 1
ATOM 1411 C CA . LEU A 1 177 ? 6.995 0.499 -17.842 1.00 96.38 177 LEU A CA 1
ATOM 1412 C C . LEU A 1 177 ? 6.315 -0.636 -18.621 1.00 96.38 177 LEU A C 1
ATOM 1414 O O . LEU A 1 177 ? 6.827 -1.752 -18.656 1.00 96.38 177 LEU A O 1
ATOM 1418 N N . ALA A 1 178 ? 5.193 -0.340 -19.285 1.00 95.38 178 ALA A N 1
ATOM 1419 C CA . ALA A 1 178 ? 4.468 -1.321 -20.089 1.00 95.38 178 ALA A CA 1
ATOM 1420 C C . ALA A 1 178 ? 5.340 -1.875 -21.227 1.00 95.38 178 ALA A C 1
ATOM 1422 O O . ALA A 1 178 ? 5.462 -3.087 -21.359 1.00 95.38 178 ALA A O 1
ATOM 1423 N N . CYS A 1 179 ? 6.019 -1.004 -21.982 1.00 95.19 179 CYS A N 1
ATOM 1424 C CA . CYS A 1 179 ? 6.939 -1.381 -23.058 1.00 95.19 179 CYS A CA 1
ATOM 1425 C C . CYS A 1 179 ? 8.037 -2.335 -22.562 1.00 95.19 179 CYS A C 1
ATOM 1427 O O . CYS A 1 179 ? 8.320 -3.353 -23.194 1.00 95.19 179 CYS A O 1
ATOM 1429 N N . LEU A 1 180 ? 8.635 -2.034 -21.409 1.00 95.06 180 LEU A N 1
ATOM 1430 C CA . LEU A 1 180 ? 9.695 -2.849 -20.827 1.00 95.06 180 LEU A CA 1
ATOM 1431 C C . LEU A 1 180 ? 9.182 -4.225 -20.376 1.00 95.06 180 LEU A C 1
ATOM 1433 O O . LEU A 1 180 ? 9.810 -5.245 -20.670 1.00 95.06 180 LEU A O 1
ATOM 1437 N N . LEU A 1 181 ? 8.031 -4.264 -19.699 1.00 95.81 181 LEU A N 1
ATOM 1438 C CA . LEU A 1 181 ? 7.406 -5.509 -19.247 1.00 95.81 181 LEU A CA 1
ATOM 1439 C C . LEU A 1 181 ? 6.944 -6.383 -20.422 1.00 95.81 181 LEU A C 1
ATOM 1441 O O . LEU A 1 181 ? 7.185 -7.588 -20.400 1.00 95.81 181 LEU A O 1
ATOM 1445 N N . GLU A 1 182 ? 6.343 -5.786 -21.456 1.00 95.00 182 GLU A N 1
ATOM 1446 C CA . GLU A 1 182 ? 5.935 -6.461 -22.697 1.00 95.00 182 GLU A CA 1
ATOM 1447 C C . GLU A 1 182 ? 7.150 -7.086 -23.406 1.00 95.00 182 GLU A C 1
ATOM 1449 O O . GLU A 1 182 ? 7.112 -8.254 -23.803 1.00 95.00 182 GLU A O 1
ATOM 1454 N N . ARG A 1 183 ? 8.267 -6.350 -23.506 1.00 94.06 183 ARG A N 1
ATOM 1455 C CA . ARG A 1 183 ? 9.514 -6.859 -24.101 1.00 94.06 183 ARG A CA 1
ATOM 1456 C C . ARG A 1 183 ? 10.088 -8.025 -23.307 1.00 94.06 183 ARG A C 1
ATOM 1458 O O . ARG A 1 183 ? 10.362 -9.064 -23.904 1.00 94.06 183 ARG A O 1
ATOM 1465 N N . LEU A 1 184 ? 10.216 -7.893 -21.985 1.00 94.38 184 LEU A N 1
ATOM 1466 C CA . LEU A 1 184 ? 10.690 -8.980 -21.118 1.00 94.38 184 LEU A CA 1
ATOM 1467 C C . LEU A 1 184 ? 9.805 -10.226 -21.220 1.00 94.38 184 LEU A C 1
ATOM 1469 O O . LEU A 1 184 ? 10.320 -11.343 -21.294 1.00 94.38 184 LEU A O 1
ATOM 1473 N N . ASP A 1 185 ? 8.483 -10.047 -21.242 1.00 94.25 185 ASP A N 1
ATOM 1474 C CA . ASP A 1 185 ? 7.548 -11.167 -21.339 1.00 94.25 185 ASP A CA 1
ATOM 1475 C C . ASP A 1 185 ? 7.591 -11.852 -22.717 1.00 94.25 185 ASP A C 1
ATOM 1477 O O . ASP A 1 185 ? 7.421 -13.068 -22.816 1.00 94.25 185 ASP A O 1
ATOM 1481 N N . SER A 1 186 ? 7.927 -11.116 -23.778 1.00 94.00 186 SER A N 1
ATOM 1482 C CA . SER A 1 186 ? 8.094 -11.680 -25.125 1.00 94.00 186 SER A CA 1
ATOM 1483 C C . SER A 1 186 ? 9.376 -12.504 -25.322 1.00 94.00 186 SER A C 1
ATOM 1485 O O . SER A 1 186 ? 9.481 -13.237 -26.308 1.00 94.00 186 SER A O 1
ATOM 1487 N N . LEU A 1 187 ? 10.353 -12.418 -24.407 1.00 93.44 187 LEU A N 1
ATOM 1488 C CA . LEU A 1 187 ? 11.625 -13.129 -24.556 1.00 93.44 187 LEU A CA 1
ATOM 1489 C C . LEU A 1 187 ? 11.425 -14.657 -24.516 1.00 93.44 187 LEU A C 1
ATOM 1491 O O . LEU A 1 187 ? 10.793 -15.165 -23.582 1.00 93.44 187 LEU A O 1
ATOM 1495 N N . PRO A 1 188 ? 12.027 -15.421 -25.450 1.00 94.69 188 PRO A N 1
ATOM 1496 C CA . PRO A 1 188 ? 11.929 -16.880 -25.501 1.00 94.69 188 PRO A CA 1
ATOM 1497 C C . PRO A 1 188 ? 12.901 -17.549 -24.510 1.00 94.69 188 PRO A C 1
ATOM 1499 O O . PRO A 1 188 ? 13.684 -18.425 -24.874 1.00 94.69 188 PRO A O 1
ATOM 1502 N N . VAL A 1 189 ? 12.881 -17.111 -23.250 1.00 94.56 189 VAL A N 1
ATOM 1503 C CA . VAL A 1 189 ? 13.732 -17.621 -22.164 1.00 94.56 189 VAL A CA 1
ATOM 1504 C C . VAL A 1 189 ? 12.880 -18.068 -20.972 1.00 94.56 189 VAL A C 1
ATOM 1506 O O . VAL A 1 189 ? 11.751 -17.589 -20.816 1.00 94.56 189 VAL A O 1
ATOM 1509 N N . PRO A 1 190 ? 13.387 -18.970 -20.109 1.00 96.31 190 PRO A N 1
ATOM 1510 C CA . PRO A 1 190 ? 12.654 -19.411 -18.927 1.00 96.31 190 PRO A CA 1
ATOM 1511 C C . PRO A 1 190 ? 12.251 -18.246 -18.016 1.00 96.31 190 PRO A C 1
ATOM 1513 O O . PRO A 1 190 ? 12.989 -17.275 -17.859 1.00 96.31 190 PRO A O 1
ATOM 1516 N N . GLU A 1 191 ? 11.114 -18.378 -17.336 1.00 94.62 191 GLU A N 1
ATOM 1517 C CA . GLU A 1 191 ? 10.552 -17.349 -16.448 1.00 94.62 191 GLU A CA 1
ATOM 1518 C C . GLU A 1 191 ? 11.538 -16.876 -15.369 1.00 94.62 191 GLU A C 1
ATOM 1520 O O . GLU A 1 191 ? 11.695 -15.679 -15.139 1.00 94.62 191 GLU A O 1
ATOM 1525 N N . LYS A 1 192 ? 12.302 -17.805 -14.781 1.00 95.50 192 LYS A N 1
ATOM 1526 C CA . LYS A 1 192 ? 13.366 -17.483 -13.819 1.00 95.50 192 LYS A CA 1
ATOM 1527 C C . LYS A 1 192 ? 14.427 -16.543 -14.406 1.00 95.50 192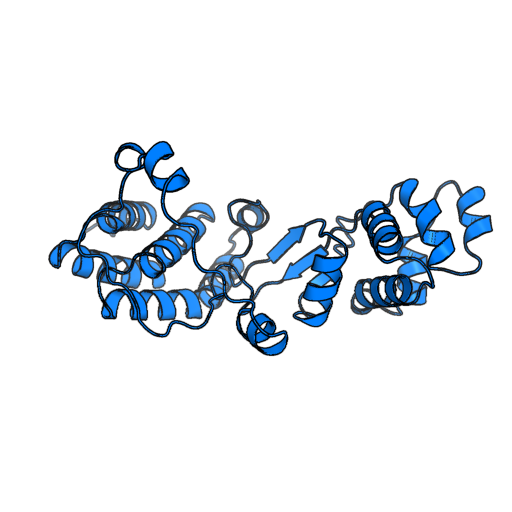 LYS A C 1
ATOM 1529 O O . LYS A 1 192 ? 14.947 -15.688 -13.695 1.00 95.50 192 LYS A O 1
ATOM 1534 N N . GLN A 1 193 ? 14.750 -16.698 -15.689 1.00 95.19 193 GLN A N 1
ATOM 1535 C CA . GLN A 1 193 ? 15.698 -15.827 -16.379 1.00 95.19 193 GLN A CA 1
ATOM 1536 C C . GLN A 1 193 ? 15.080 -14.454 -16.658 1.00 95.19 193 GLN A C 1
ATOM 1538 O O . GLN A 1 193 ? 15.745 -13.454 -16.406 1.00 95.19 193 GLN A O 1
ATOM 1543 N N . LYS A 1 194 ? 13.805 -14.385 -17.073 1.00 95.81 194 LYS A N 1
ATOM 1544 C CA . LYS A 1 194 ? 13.074 -13.107 -17.198 1.00 95.81 194 LYS A CA 1
ATOM 1545 C C . LYS A 1 194 ? 13.067 -12.333 -15.877 1.00 95.81 194 LYS A C 1
ATOM 1547 O O . LYS A 1 194 ? 13.361 -11.142 -15.863 1.00 95.81 194 LYS A O 1
ATOM 1552 N N . ALA A 1 195 ? 12.813 -13.023 -14.763 1.00 95.94 195 ALA A N 1
ATOM 1553 C CA . ALA A 1 195 ? 12.837 -12.424 -13.432 1.00 95.94 195 ALA A CA 1
ATOM 1554 C C . ALA A 1 195 ? 14.230 -11.904 -13.039 1.00 95.94 195 ALA A C 1
ATOM 1556 O O . ALA A 1 195 ? 14.331 -10.833 -12.445 1.00 95.94 195 ALA A O 1
ATOM 1557 N N . GLY A 1 196 ? 15.294 -12.631 -13.396 1.00 95.06 196 GLY A N 1
ATOM 1558 C CA . GLY A 1 196 ? 16.677 -12.190 -13.187 1.00 95.06 196 GLY A CA 1
ATOM 1559 C C . GLY A 1 196 ? 17.038 -10.950 -14.008 1.00 95.06 196 GLY A C 1
ATOM 1560 O O . GLY A 1 196 ? 17.598 -10.007 -13.458 1.00 95.06 196 GLY A O 1
ATOM 1561 N N . LEU A 1 197 ? 16.657 -10.926 -15.291 1.00 94.56 197 LEU A N 1
ATOM 1562 C CA . LEU A 1 197 ? 16.829 -9.765 -16.170 1.00 94.56 197 LEU A CA 1
ATOM 1563 C C . LEU A 1 197 ? 16.081 -8.546 -15.621 1.00 94.56 197 LEU A C 1
ATOM 1565 O O . LEU A 1 197 ? 16.662 -7.478 -15.487 1.00 94.56 197 LEU A O 1
ATOM 1569 N N . TYR A 1 198 ? 14.817 -8.713 -15.221 1.00 95.56 198 TYR A N 1
ATOM 1570 C CA . TYR A 1 198 ? 14.046 -7.639 -14.596 1.00 95.56 198 TYR A CA 1
ATOM 1571 C C . TYR A 1 198 ? 14.709 -7.120 -13.311 1.00 95.56 198 TYR A C 1
ATOM 1573 O O . TYR A 1 198 ? 14.819 -5.913 -13.117 1.00 95.56 198 TYR A O 1
ATOM 1581 N N . ALA A 1 199 ? 15.165 -8.018 -12.434 1.00 95.06 199 ALA A N 1
ATOM 1582 C CA . ALA A 1 199 ? 15.786 -7.636 -11.168 1.00 95.06 199 ALA A CA 1
ATOM 1583 C C . ALA A 1 199 ? 17.071 -6.815 -11.369 1.00 95.06 199 ALA A C 1
ATOM 1585 O O . ALA A 1 199 ? 17.314 -5.885 -10.606 1.00 95.06 199 ALA A O 1
ATOM 1586 N N . ALA A 1 200 ? 17.855 -7.113 -12.409 1.00 93.38 200 ALA A N 1
ATOM 1587 C CA . ALA A 1 200 ? 19.076 -6.377 -12.740 1.00 93.38 200 ALA A CA 1
ATOM 1588 C C . ALA A 1 200 ? 18.826 -4.921 -13.174 1.00 93.38 200 ALA A C 1
ATOM 1590 O O . ALA A 1 200 ? 19.748 -4.110 -13.137 1.00 93.38 200 ALA A O 1
ATOM 1591 N N . LEU A 1 201 ? 17.596 -4.586 -13.575 1.00 93.62 201 LEU A N 1
ATOM 1592 C CA . LEU A 1 201 ? 17.216 -3.223 -13.946 1.00 93.62 201 LEU A CA 1
ATOM 1593 C C . LEU A 1 201 ? 16.991 -2.310 -12.735 1.00 93.62 201 LEU A C 1
ATOM 1595 O O . LEU A 1 201 ? 16.981 -1.091 -12.906 1.00 93.62 201 LEU A O 1
ATOM 1599 N N . GLU A 1 202 ? 16.773 -2.901 -11.552 1.00 94.50 202 GLU A N 1
ATOM 1600 C CA . GLU A 1 202 ? 16.562 -2.200 -10.277 1.00 94.50 202 GLU A CA 1
ATOM 1601 C C . GLU A 1 202 ? 15.509 -1.074 -10.388 1.00 94.50 202 GLU A C 1
ATOM 1603 O O . GLU A 1 202 ? 15.669 0.004 -9.829 1.00 94.50 202 GLU A O 1
ATOM 1608 N N . LEU A 1 203 ? 14.424 -1.322 -11.141 1.00 95.31 203 LEU A N 1
ATOM 1609 C CA . LEU A 1 203 ? 13.422 -0.308 -11.488 1.00 95.31 203 LEU A CA 1
ATOM 1610 C C . LEU A 1 203 ? 12.639 0.159 -10.249 1.00 95.31 203 LEU A C 1
ATOM 1612 O O . LEU A 1 203 ? 11.860 -0.631 -9.699 1.00 95.31 203 LEU A O 1
ATOM 1616 N N . PRO A 1 204 ? 12.761 1.433 -9.840 1.00 96.69 204 PRO A N 1
ATOM 1617 C CA . PRO A 1 204 ? 11.877 2.004 -8.842 1.00 96.69 204 PRO A CA 1
ATOM 1618 C C . PRO A 1 204 ? 10.524 2.276 -9.495 1.00 96.69 204 PRO A C 1
ATOM 1620 O O . PRO A 1 204 ? 10.414 3.053 -10.444 1.00 96.69 204 PRO A O 1
ATOM 1623 N N . LEU A 1 205 ? 9.477 1.617 -9.010 1.00 97.50 205 LEU A N 1
ATOM 1624 C CA . LEU A 1 205 ? 8.121 1.854 -9.486 1.00 97.50 205 LEU A CA 1
ATOM 1625 C C . LEU A 1 205 ? 7.364 2.679 -8.460 1.00 97.50 205 LEU A C 1
ATOM 1627 O O . LEU A 1 205 ? 7.278 2.302 -7.290 1.00 97.50 205 LEU A O 1
ATOM 1631 N N . ARG A 1 206 ? 6.791 3.783 -8.925 1.00 96.38 206 ARG A N 1
ATOM 1632 C CA . ARG A 1 206 ? 5.902 4.640 -8.157 1.00 96.38 206 ARG A CA 1
ATOM 1633 C C . ARG A 1 206 ? 4.469 4.162 -8.330 1.00 96.38 206 ARG A C 1
ATOM 1635 O O . ARG A 1 206 ? 3.969 4.087 -9.456 1.00 96.38 206 ARG A O 1
ATOM 1642 N N . TRP A 1 207 ? 3.808 3.866 -7.219 1.00 96.50 207 TRP A N 1
ATOM 1643 C CA . TRP A 1 207 ? 2.396 3.507 -7.187 1.00 96.50 207 TRP A CA 1
ATOM 1644 C C . TRP A 1 207 ? 1.579 4.632 -6.548 1.00 96.50 207 TRP A C 1
ATOM 1646 O O . TRP A 1 207 ? 1.672 4.886 -5.348 1.00 96.50 207 TRP A O 1
ATOM 1656 N N . GLU A 1 208 ? 0.776 5.316 -7.362 1.00 95.75 208 GLU A N 1
ATOM 1657 C CA . GLU A 1 208 ? -0.183 6.337 -6.932 1.00 95.75 208 GLU A CA 1
ATOM 1658 C C . GLU A 1 208 ? -1.476 5.666 -6.456 1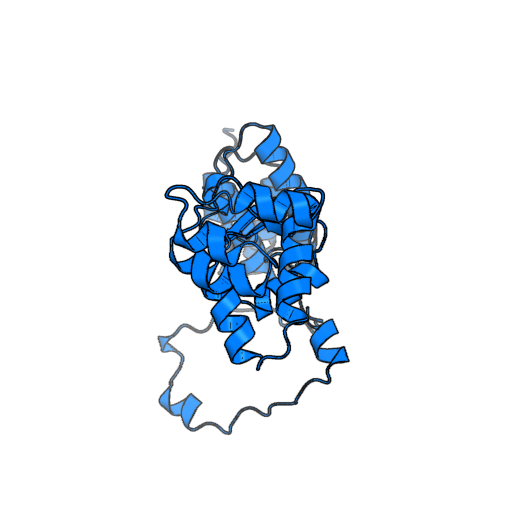.00 95.75 208 GLU A C 1
ATOM 1660 O O . GLU A 1 208 ? -2.352 5.342 -7.254 1.00 95.75 208 GLU A O 1
ATOM 1665 N N . LEU A 1 209 ? -1.621 5.437 -5.151 1.00 95.69 209 LEU A N 1
ATOM 1666 C CA . LEU A 1 209 ? -2.711 4.611 -4.626 1.00 95.69 209 LEU A CA 1
ATOM 1667 C C . LEU A 1 209 ? -4.073 5.268 -4.847 1.00 95.69 209 LEU A C 1
ATOM 1669 O O . LEU A 1 209 ? -5.010 4.614 -5.302 1.00 95.69 209 LEU A O 1
ATOM 1673 N N . GLY A 1 210 ? -4.200 6.568 -4.569 1.00 93.62 210 GLY A N 1
ATOM 1674 C CA . GLY A 1 210 ? -5.490 7.257 -4.661 1.00 93.62 210 GLY A CA 1
ATOM 1675 C C . GLY A 1 210 ? -6.582 6.492 -3.896 1.00 93.62 210 GLY A C 1
ATOM 1676 O O . GLY A 1 210 ? -6.390 6.115 -2.749 1.00 93.62 210 GLY A O 1
ATOM 1677 N N . ASP A 1 211 ? -7.713 6.231 -4.531 1.00 93.62 211 ASP A N 1
ATOM 1678 C CA . ASP A 1 211 ? -8.816 5.394 -4.036 1.00 93.62 211 ASP A CA 1
ATOM 1679 C C . ASP A 1 211 ? -8.733 3.905 -4.447 1.00 93.62 211 ASP A C 1
ATOM 1681 O O . ASP A 1 211 ? -9.747 3.206 -4.432 1.00 93.62 211 ASP A O 1
ATOM 1685 N N . SER A 1 212 ? -7.551 3.403 -4.825 1.00 94.25 212 SER A N 1
ATOM 1686 C CA . SER A 1 212 ? -7.369 2.002 -5.226 1.00 94.25 212 SER A CA 1
ATOM 1687 C C . SER A 1 212 ? -7.844 1.038 -4.135 1.00 94.25 212 SER A C 1
ATOM 1689 O O . SER A 1 212 ? -7.487 1.164 -2.954 1.00 94.25 212 SER A O 1
ATOM 1691 N N . ARG A 1 213 ? -8.599 0.016 -4.557 1.00 92.31 213 ARG A N 1
ATOM 1692 C CA . ARG A 1 213 ? -9.027 -1.087 -3.688 1.00 92.31 213 ARG A CA 1
ATOM 1693 C C . ARG A 1 213 ? -7.873 -1.967 -3.231 1.00 92.31 213 ARG A C 1
ATOM 1695 O O . ARG A 1 213 ? -8.026 -2.644 -2.231 1.00 92.31 213 ARG A O 1
ATOM 1702 N N . LEU A 1 214 ? -6.723 -1.902 -3.894 1.00 92.44 214 LEU A N 1
ATOM 1703 C CA . LEU A 1 214 ? -5.527 -2.670 -3.548 1.00 92.44 214 LEU A CA 1
ATOM 1704 C C . LEU A 1 214 ? -4.622 -1.944 -2.534 1.00 92.44 214 LEU A C 1
ATOM 1706 O O . LEU A 1 214 ? -3.562 -2.447 -2.170 1.00 92.44 214 LEU A O 1
ATOM 1710 N N . SER A 1 215 ? -5.025 -0.762 -2.056 1.00 94.94 215 SER A N 1
ATOM 1711 C CA . SER A 1 215 ? -4.360 -0.083 -0.937 1.00 94.94 215 SER A CA 1
ATOM 1712 C C . SER A 1 215 ? -4.560 -0.843 0.381 1.00 94.94 215 SER A C 1
ATOM 1714 O O . SER A 1 215 ? -5.598 -1.467 0.590 1.00 94.94 215 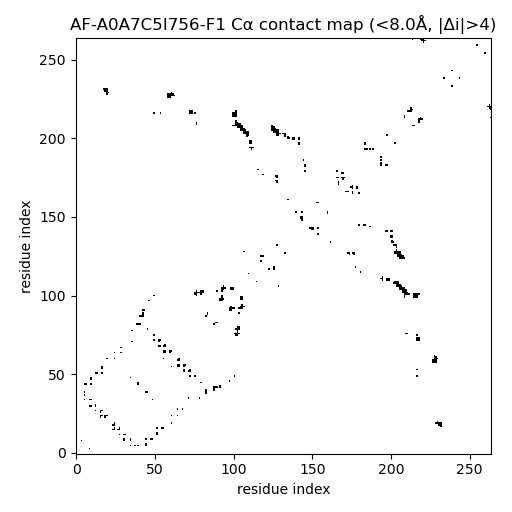SER A O 1
ATOM 1716 N N . ARG A 1 216 ? -3.635 -0.717 1.344 1.00 94.69 216 ARG A N 1
ATOM 1717 C CA . ARG A 1 216 ? -3.813 -1.247 2.716 1.00 94.69 216 ARG A CA 1
ATOM 1718 C C . ARG A 1 216 ? -5.091 -0.731 3.380 1.00 94.69 216 ARG A C 1
ATOM 1720 O O . ARG A 1 216 ? -5.624 -1.393 4.262 1.00 94.69 216 ARG A O 1
ATOM 1727 N N . THR A 1 217 ? -5.568 0.443 2.972 1.00 97.06 217 THR A N 1
ATOM 1728 C CA . THR A 1 217 ? -6.797 1.060 3.479 1.00 97.06 217 THR A CA 1
ATOM 1729 C C . THR A 1 217 ? -8.056 0.319 3.032 1.00 97.06 217 THR A C 1
ATOM 1731 O O . THR A 1 217 ? -8.992 0.179 3.818 1.00 97.06 217 THR A O 1
ATOM 1734 N N . LEU A 1 218 ? -8.105 -0.118 1.769 1.00 95.06 218 LEU A N 1
ATOM 1735 C CA . LEU A 1 218 ? -9.334 -0.593 1.124 1.00 95.06 218 LEU A CA 1
ATOM 1736 C C . LEU A 1 218 ? -9.285 -2.054 0.676 1.00 95.06 218 LEU A C 1
ATOM 1738 O O . LEU A 1 218 ? -10.337 -2.560 0.279 1.00 95.06 218 LEU A O 1
ATOM 1742 N N . MET A 1 219 ? -8.124 -2.709 0.754 1.00 91.75 219 MET A N 1
ATOM 1743 C CA . MET A 1 219 ? -7.943 -4.109 0.375 1.00 91.75 219 MET A CA 1
ATOM 1744 C C . MET A 1 219 ? -8.595 -5.016 1.407 1.00 91.75 219 MET A C 1
ATOM 1746 O O . MET A 1 219 ? -8.329 -4.950 2.613 1.00 91.75 219 MET A O 1
ATOM 1750 N N . ARG A 1 220 ? -9.511 -5.852 0.928 1.00 86.75 220 ARG A N 1
ATOM 1751 C CA . ARG A 1 220 ? -10.305 -6.755 1.758 1.00 86.75 220 ARG A CA 1
ATOM 1752 C C . ARG A 1 220 ? -10.858 -7.875 0.900 1.00 86.75 220 ARG A C 1
ATOM 1754 O O . ARG A 1 220 ? -11.479 -7.608 -0.120 1.00 86.75 220 ARG A O 1
ATOM 1761 N N . GLY A 1 221 ? -10.684 -9.098 1.388 1.00 80.06 221 GLY A N 1
ATOM 1762 C CA . GLY A 1 221 ? -11.401 -10.250 0.868 1.00 80.06 221 GLY A CA 1
ATOM 1763 C C . GLY A 1 221 ? -12.883 -10.225 1.263 1.00 80.06 221 GLY A C 1
ATOM 1764 O O . GLY A 1 221 ? -13.289 -9.424 2.119 1.00 80.06 221 GLY A O 1
ATOM 1765 N N . PRO A 1 222 ? -13.691 -11.105 0.656 1.00 78.38 222 PRO A N 1
ATOM 1766 C CA . PRO A 1 222 ? -15.079 -11.299 1.049 1.00 78.38 222 PRO A CA 1
ATOM 1767 C C . PRO A 1 222 ? -15.170 -11.723 2.523 1.00 78.38 222 PRO A C 1
ATOM 1769 O O . PRO A 1 222 ? -14.393 -12.553 2.991 1.00 78.38 222 PRO A O 1
ATOM 1772 N N . LEU A 1 223 ? -16.121 -11.138 3.255 1.00 79.62 223 LEU A N 1
ATO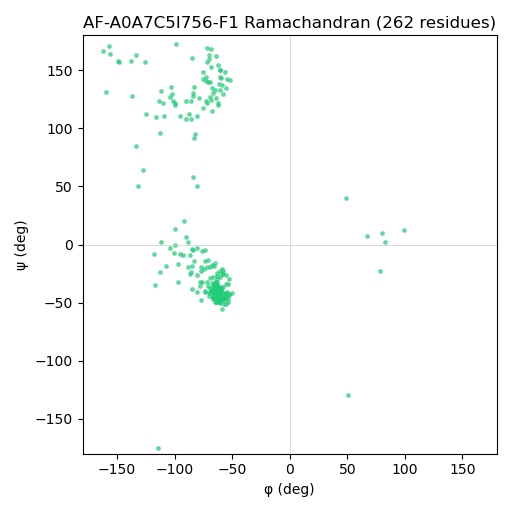M 1773 C CA . LEU A 1 223 ? -16.427 -11.491 4.640 1.00 79.62 223 LEU A CA 1
ATOM 1774 C C . LEU A 1 223 ? -17.855 -12.035 4.690 1.00 79.62 223 LEU A C 1
ATOM 1776 O O . LEU A 1 223 ? -18.800 -11.275 4.494 1.00 79.62 223 LEU A O 1
ATOM 1780 N N . GLU A 1 224 ? -18.006 -13.337 4.930 1.00 79.88 224 GLU A N 1
ATOM 1781 C CA . GLU A 1 224 ? -19.330 -13.961 5.060 1.00 79.88 224 GLU A CA 1
ATOM 1782 C C . GLU A 1 224 ? -19.959 -13.656 6.424 1.00 79.88 224 GLU A C 1
ATOM 1784 O O . GLU A 1 224 ? -21.102 -13.209 6.498 1.00 79.88 224 GLU A O 1
ATOM 1789 N N . GLU A 1 225 ? -19.190 -13.831 7.502 1.00 88.69 225 GLU A N 1
ATOM 1790 C CA . GLU A 1 225 ? -19.621 -13.549 8.869 1.00 88.69 225 GLU A CA 1
ATOM 1791 C C . GLU A 1 225 ? -18.507 -12.833 9.643 1.00 88.69 225 GLU A C 1
ATOM 1793 O O . GLU A 1 225 ? -17.353 -13.264 9.669 1.00 88.69 225 GLU A O 1
ATOM 1798 N N . ALA A 1 226 ? -18.847 -11.701 10.263 1.00 91.81 226 ALA A N 1
ATOM 1799 C CA . ALA A 1 226 ? -17.913 -10.929 11.069 1.00 91.81 226 ALA A CA 1
ATOM 1800 C C . ALA A 1 226 ? -17.845 -11.482 12.498 1.00 91.81 226 ALA A C 1
ATOM 1802 O O . ALA A 1 226 ? -18.868 -11.628 13.165 1.00 91.81 226 ALA A O 1
ATOM 1803 N N . PHE A 1 227 ? -16.632 -11.708 13.002 1.00 92.62 227 PHE A N 1
ATOM 1804 C CA . PHE A 1 227 ? -16.413 -12.007 14.414 1.00 92.62 227 PHE A CA 1
ATOM 1805 C C . PHE A 1 227 ? -16.280 -10.708 15.219 1.00 92.62 227 PHE A C 1
ATOM 1807 O O . PHE A 1 227 ? -15.412 -9.881 14.932 1.00 92.62 227 PHE A O 1
ATOM 1814 N N . PHE A 1 228 ? -17.118 -10.536 16.244 1.00 93.25 228 PHE A N 1
ATOM 1815 C CA . PHE A 1 228 ? -17.070 -9.377 17.136 1.00 93.25 228 PHE A CA 1
ATOM 1816 C C . PHE A 1 228 ? -16.396 -9.732 18.457 1.00 93.25 228 PHE A C 1
ATOM 1818 O O . PHE A 1 228 ? -16.739 -10.708 19.120 1.00 93.25 228 PHE A O 1
ATOM 1825 N N . HIS A 1 229 ? -15.423 -8.918 18.843 1.00 91.75 229 HIS A N 1
ATOM 1826 C CA . HIS A 1 229 ? -14.636 -9.138 20.043 1.00 91.75 229 HIS A CA 1
ATOM 1827 C C . HIS A 1 229 ? -15.350 -8.587 21.278 1.00 91.75 229 HIS A C 1
ATOM 1829 O O . HIS A 1 229 ? -15.677 -7.405 21.342 1.00 91.75 229 HIS A O 1
ATOM 1835 N N . GLU A 1 230 ? -15.499 -9.430 22.296 1.00 88.88 230 GLU A N 1
ATOM 1836 C CA . GLU A 1 230 ? -16.060 -9.059 23.606 1.00 88.88 230 GLU A CA 1
ATOM 1837 C C . GLU A 1 230 ? -14.980 -8.912 24.695 1.00 88.88 230 GLU A C 1
ATOM 1839 O O . GLU A 1 230 ? -15.264 -8.553 25.837 1.00 88.88 230 GLU A O 1
ATOM 1844 N N . GLY A 1 231 ? -13.718 -9.186 24.357 1.00 89.75 231 GLY A N 1
ATOM 1845 C CA . GLY A 1 231 ? -12.608 -9.190 25.300 1.00 89.75 231 GLY A CA 1
ATOM 1846 C C . GLY A 1 231 ? -11.246 -8.976 24.637 1.00 89.75 231 GLY A C 1
ATOM 1847 O O . GLY A 1 231 ? -11.137 -8.974 23.407 1.00 89.75 231 GLY A O 1
ATOM 1848 N N . PRO A 1 232 ? -10.194 -8.774 25.450 1.00 88.25 232 PRO A N 1
ATOM 1849 C CA . PRO A 1 232 ? -8.850 -8.487 24.964 1.00 88.25 232 PRO A CA 1
ATOM 1850 C C . PRO A 1 232 ? -8.286 -9.604 24.083 1.00 88.25 232 PRO A C 1
ATOM 1852 O O . PRO A 1 232 ? -8.570 -10.783 24.283 1.00 88.25 232 PRO A O 1
ATOM 1855 N N . LEU A 1 233 ? -7.426 -9.217 23.135 1.00 87.69 233 LEU A N 1
ATOM 1856 C CA . LEU A 1 233 ? -6.696 -10.163 22.291 1.00 87.69 233 LEU A CA 1
ATOM 1857 C C . LEU A 1 233 ? -5.811 -11.078 23.140 1.00 87.69 233 LEU A C 1
ATOM 1859 O O . LEU A 1 233 ? -5.211 -10.643 24.128 1.00 87.69 233 LEU A O 1
ATOM 1863 N N . ILE A 1 234 ? -5.696 -12.335 22.714 1.00 89.12 234 ILE A N 1
ATOM 1864 C CA . ILE A 1 234 ? -4.873 -13.337 23.389 1.00 89.12 234 ILE A CA 1
ATOM 1865 C C . ILE A 1 234 ? -3.405 -12.875 23.344 1.00 89.12 234 ILE A C 1
ATOM 1867 O O . ILE A 1 234 ? -2.852 -12.692 22.256 1.00 89.12 234 ILE A O 1
ATOM 1871 N N . PRO A 1 235 ? -2.744 -12.665 24.497 1.00 89.31 235 PRO A N 1
ATOM 1872 C CA . PRO A 1 235 ? -1.341 -12.278 24.518 1.00 89.31 235 PRO A CA 1
ATOM 1873 C C . PRO A 1 235 ? -0.456 -13.458 24.108 1.00 89.31 235 PRO A C 1
ATOM 1875 O O . PRO A 1 235 ? -0.812 -14.619 24.303 1.00 89.31 235 PRO A O 1
ATOM 1878 N N . ARG A 1 236 ? 0.763 -13.178 23.630 1.00 88.62 236 ARG A N 1
ATOM 1879 C CA . ARG A 1 236 ? 1.730 -14.216 23.222 1.00 88.62 236 ARG A CA 1
ATOM 1880 C C . ARG A 1 236 ? 1.996 -15.264 24.309 1.00 88.62 236 ARG A C 1
ATOM 1882 O O . ARG A 1 236 ? 2.220 -16.427 23.985 1.00 88.62 236 ARG A O 1
ATOM 1889 N N . THR A 1 237 ? 1.980 -14.863 25.578 1.00 92.00 237 THR A N 1
ATOM 1890 C CA . THR A 1 237 ? 2.163 -15.749 26.739 1.00 92.00 237 THR A CA 1
ATOM 1891 C C . THR A 1 237 ? 0.990 -16.703 26.966 1.00 92.00 237 THR A C 1
ATOM 1893 O O . THR A 1 237 ? 1.171 -17.724 27.618 1.00 92.00 237 THR A O 1
ATOM 1896 N N . GLY A 1 238 ? -0.188 -16.403 26.412 1.00 89.81 238 GLY A N 1
ATOM 1897 C CA . GLY A 1 238 ? -1.355 -17.285 26.414 1.00 89.81 238 GLY A CA 1
ATOM 1898 C C . GLY A 1 238 ? -1.321 -18.371 25.333 1.00 89.81 238 GLY A C 1
ATOM 1899 O O . GLY A 1 238 ? -2.228 -19.195 25.290 1.00 89.81 238 GLY A O 1
ATOM 1900 N N . VAL A 1 239 ? -0.293 -18.388 24.473 1.00 90.81 239 VAL A N 1
ATOM 1901 C CA . VAL A 1 239 ? -0.155 -19.336 23.357 1.00 90.81 239 VAL A CA 1
ATOM 1902 C C . VAL A 1 239 ? 1.040 -20.263 23.585 1.00 90.81 239 VAL A C 1
ATOM 1904 O O . VAL A 1 239 ? 2.182 -19.808 23.722 1.00 90.81 239 VAL A O 1
ATOM 1907 N N . SER A 1 240 ? 0.793 -21.576 23.572 1.00 92.50 240 SER A N 1
ATOM 1908 C CA . SER A 1 240 ? 1.844 -22.600 23.590 1.00 92.50 240 SER A CA 1
ATOM 1909 C C . SER A 1 240 ? 2.155 -23.050 22.165 1.00 92.50 240 SER A C 1
ATOM 1911 O O . SER A 1 240 ? 1.347 -23.733 21.547 1.00 92.50 240 SER A O 1
ATOM 1913 N N . LEU A 1 241 ? 3.340 -22.701 21.652 1.00 90.44 241 LEU A N 1
ATOM 1914 C CA . LEU A 1 241 ? 3.762 -23.132 20.313 1.00 90.44 241 LEU A CA 1
ATOM 1915 C C . LEU A 1 241 ? 3.863 -24.654 20.203 1.00 90.44 241 LEU A C 1
ATOM 1917 O O . LEU A 1 241 ? 3.512 -25.207 19.174 1.00 90.44 241 LEU A O 1
ATOM 1921 N N . GLU A 1 242 ? 4.317 -25.329 21.260 1.00 93.38 242 GLU A N 1
ATOM 1922 C CA . GLU A 1 242 ? 4.396 -26.792 21.294 1.00 93.38 242 GLU A CA 1
ATOM 1923 C C . GLU A 1 242 ? 3.014 -27.426 21.115 1.00 93.38 242 GLU A C 1
ATOM 1925 O O . GLU A 1 242 ? 2.852 -28.369 20.344 1.00 93.38 242 GLU A O 1
ATOM 1930 N N . ARG A 1 243 ? 1.996 -26.858 21.772 1.00 92.25 243 ARG A N 1
ATOM 1931 C CA . ARG A 1 243 ? 0.613 -27.294 21.593 1.00 92.25 243 ARG A CA 1
ATOM 1932 C C . ARG A 1 243 ? 0.135 -27.036 20.167 1.00 92.25 243 ARG A C 1
ATOM 1934 O O . ARG A 1 243 ? -0.369 -27.959 19.550 1.00 92.25 243 ARG A O 1
ATOM 1941 N N . GLU A 1 244 ? 0.326 -25.831 19.632 1.00 91.19 244 GLU A N 1
ATOM 1942 C CA . GLU A 1 244 ? -0.148 -25.503 18.277 1.00 91.19 244 GLU A CA 1
ATOM 1943 C C . GLU A 1 244 ? 0.541 -26.341 17.190 1.00 91.19 244 GLU A C 1
ATOM 1945 O O . GLU A 1 244 ? -0.102 -26.749 16.231 1.00 91.19 244 GLU A O 1
ATOM 1950 N N . LEU A 1 245 ? 1.829 -26.656 17.352 1.00 91.94 245 LEU A N 1
ATOM 1951 C CA . LEU A 1 245 ? 2.572 -27.504 16.412 1.00 91.94 245 LEU A CA 1
ATOM 1952 C C . LEU A 1 245 ? 2.214 -28.994 16.517 1.00 91.94 245 LEU A C 1
ATOM 1954 O O . LEU A 1 245 ? 2.479 -29.743 15.579 1.00 91.94 245 LEU A O 1
ATOM 1958 N N . THR A 1 246 ? 1.649 -29.433 17.646 1.00 95.38 246 THR A N 1
ATOM 1959 C CA . THR A 1 246 ? 1.150 -30.808 17.835 1.00 95.38 246 THR A CA 1
ATOM 1960 C C . THR A 1 246 ? -0.349 -30.940 17.559 1.00 95.38 246 THR A C 1
ATOM 1962 O O . THR A 1 246 ? -0.860 -32.061 17.505 1.00 95.38 246 THR A O 1
ATOM 1965 N N . SER A 1 247 ? -1.052 -29.822 17.351 1.00 92.75 247 SER A N 1
ATOM 1966 C CA . SER A 1 247 ? -2.438 -29.798 16.884 1.00 92.75 247 SER A CA 1
ATOM 1967 C C . SER A 1 247 ? -2.565 -30.424 15.487 1.00 92.75 247 SER A C 1
ATOM 1969 O O . SER A 1 247 ? -1.604 -30.418 14.711 1.00 92.75 247 SER A O 1
ATOM 1971 N N . PRO A 1 248 ? -3.752 -30.950 15.128 1.00 94.56 248 PRO A N 1
ATOM 1972 C CA . PRO A 1 248 ? -4.032 -31.367 13.760 1.00 94.56 248 PRO A CA 1
ATOM 1973 C C . PRO A 1 248 ? -3.708 -30.247 12.759 1.00 94.56 248 PRO A C 1
ATOM 1975 O O . PRO A 1 248 ? -3.962 -29.077 13.063 1.00 94.56 248 PRO A O 1
ATOM 1978 N N . PRO A 1 249 ? -3.155 -30.577 11.578 1.00 89.75 249 PRO A N 1
ATOM 1979 C CA . PRO A 1 249 ? -2.872 -29.577 10.560 1.00 89.75 249 PRO A CA 1
ATOM 1980 C C . PRO A 1 249 ? -4.162 -28.870 10.143 1.00 89.75 249 PRO A C 1
ATOM 1982 O O . PRO A 1 249 ? -5.222 -29.489 10.057 1.00 89.75 249 PRO A O 1
ATOM 1985 N N . MET A 1 250 ? -4.053 -27.571 9.871 1.00 89.44 250 MET A N 1
ATOM 1986 C CA . MET A 1 250 ? -5.155 -26.792 9.317 1.00 89.44 250 MET A CA 1
ATOM 1987 C C . MET A 1 250 ? -5.556 -27.373 7.959 1.00 89.44 250 MET A C 1
ATOM 1989 O O . MET A 1 250 ? -4.694 -27.646 7.122 1.00 89.44 250 MET A O 1
ATOM 1993 N N . GLU A 1 251 ? -6.856 -27.557 7.743 1.00 92.44 251 GLU A N 1
ATOM 1994 C CA . GLU A 1 251 ? -7.373 -27.937 6.433 1.00 92.44 251 GLU A CA 1
ATOM 1995 C C . GLU A 1 251 ? -7.176 -26.765 5.468 1.00 92.44 251 GLU A C 1
ATOM 1997 O O . GLU A 1 251 ? -7.583 -25.637 5.744 1.00 92.44 251 GLU A O 1
ATOM 2002 N N . LEU A 1 252 ? -6.490 -27.026 4.355 1.00 90.62 252 LEU A N 1
ATOM 2003 C CA . LEU A 1 252 ? -6.231 -26.037 3.316 1.00 90.62 252 LEU A CA 1
ATOM 2004 C C . LEU A 1 252 ? -7.054 -26.400 2.086 1.00 90.62 252 LEU A C 1
ATOM 2006 O O . LEU A 1 252 ? -6.878 -27.478 1.518 1.00 90.62 252 LEU A O 1
ATOM 2010 N N . GLU A 1 253 ? -7.914 -25.482 1.658 1.00 88.06 253 GLU A N 1
ATOM 2011 C CA . GLU A 1 253 ? -8.649 -25.599 0.405 1.00 88.06 253 GLU A CA 1
ATOM 2012 C C . GLU A 1 253 ? -7.954 -24.756 -0.675 1.00 88.06 253 GLU A C 1
ATOM 2014 O O . GLU A 1 253 ? -7.764 -23.549 -0.490 1.00 88.06 253 GLU A O 1
ATOM 2019 N N . PRO A 1 254 ? -7.525 -25.356 -1.799 1.00 88.50 254 PRO A N 1
ATOM 2020 C CA . PRO A 1 254 ? -6.963 -24.589 -2.898 1.00 88.50 254 PRO A CA 1
ATOM 2021 C C . PRO A 1 254 ? -8.063 -23.763 -3.571 1.00 88.50 254 PRO A C 1
ATOM 2023 O O . PRO A 1 254 ? -9.075 -24.301 -4.016 1.00 88.50 254 PRO A O 1
ATOM 2026 N N . LEU A 1 255 ? -7.838 -22.457 -3.710 1.00 86.00 255 LEU A N 1
ATOM 2027 C CA . LEU A 1 255 ? -8.727 -21.596 -4.485 1.00 86.00 255 LEU A CA 1
ATOM 2028 C C . LEU A 1 255 ? -8.559 -21.852 -5.988 1.00 86.00 255 LEU A C 1
ATOM 2030 O O . LEU A 1 255 ? -7.450 -22.083 -6.480 1.00 86.00 255 LEU A O 1
ATOM 2034 N N . SER A 1 256 ? -9.663 -21.769 -6.735 1.00 88.44 256 SER A N 1
ATOM 2035 C CA . SER A 1 256 ? -9.603 -21.691 -8.197 1.00 88.44 256 SER A CA 1
ATOM 2036 C C . SER A 1 256 ? -8.894 -20.401 -8.628 1.00 88.44 256 SER A C 1
ATOM 2038 O O . SER A 1 256 ? -8.788 -19.456 -7.849 1.00 88.44 256 SER A O 1
ATOM 2040 N N . ALA A 1 257 ? -8.427 -20.330 -9.878 1.00 83.00 257 ALA A N 1
ATOM 2041 C CA . ALA A 1 257 ? -7.823 -19.100 -10.394 1.00 83.00 257 ALA A CA 1
ATOM 2042 C C . ALA A 1 257 ? -8.789 -17.907 -10.273 1.00 83.00 257 ALA A C 1
ATOM 2044 O O . ALA A 1 257 ? -8.404 -16.868 -9.757 1.00 83.00 257 ALA A O 1
ATOM 2045 N N . GLU A 1 258 ? -10.055 -18.093 -10.656 1.00 82.94 258 GLU A N 1
ATOM 2046 C CA . GLU A 1 258 ? -11.106 -17.074 -10.554 1.00 82.94 258 GLU A CA 1
ATOM 2047 C C . GLU A 1 258 ? -11.368 -16.646 -9.101 1.00 82.94 258 GLU A C 1
ATOM 2049 O O . GLU A 1 258 ? -11.414 -15.454 -8.806 1.00 82.94 258 GLU A O 1
ATOM 2054 N N . ALA A 1 259 ? -11.463 -17.602 -8.170 1.00 80.50 259 ALA A N 1
ATOM 2055 C CA . ALA A 1 259 ? -11.629 -17.295 -6.750 1.00 80.50 259 ALA A CA 1
ATOM 2056 C C . ALA A 1 259 ? -10.397 -16.577 -6.176 1.00 80.50 259 ALA A C 1
ATOM 2058 O O . ALA A 1 259 ? -10.535 -15.654 -5.379 1.00 80.50 259 ALA A O 1
ATOM 2059 N N . GLY A 1 260 ? -9.195 -16.954 -6.616 1.00 80.25 260 GLY A N 1
ATOM 2060 C CA . GLY A 1 260 ? -7.954 -16.272 -6.259 1.00 80.25 260 GLY A CA 1
ATOM 2061 C C . GLY A 1 260 ? -7.909 -14.827 -6.760 1.00 80.25 260 GLY A C 1
ATOM 2062 O O . GLY A 1 260 ? -7.391 -13.961 -6.060 1.00 80.25 260 GLY A O 1
ATOM 2063 N N . GLU A 1 261 ? -8.488 -14.540 -7.930 1.00 75.38 261 GLU A N 1
ATOM 2064 C CA . GLU A 1 261 ? -8.633 -13.163 -8.416 1.00 75.38 261 GLU A CA 1
ATOM 2065 C C . GLU A 1 261 ? -9.668 -12.366 -7.620 1.00 75.38 261 GLU A C 1
ATOM 2067 O O . GLU A 1 261 ? -9.437 -11.190 -7.371 1.00 75.38 261 GLU A O 1
ATOM 2072 N N . ALA A 1 262 ? -10.752 -12.999 -7.164 1.00 69.94 262 ALA A N 1
ATOM 2073 C CA . ALA A 1 262 ? -11.772 -12.361 -6.328 1.00 69.94 262 ALA A CA 1
ATOM 2074 C C . ALA A 1 262 ? -11.306 -12.044 -4.889 1.00 69.94 262 ALA A C 1
ATOM 2076 O O . ALA A 1 262 ? -11.985 -11.314 -4.168 1.00 69.94 262 ALA A O 1
ATOM 2077 N N . PHE A 1 263 ? -10.170 -12.601 -4.458 1.00 65.38 263 PHE A N 1
ATOM 2078 C CA . PHE A 1 263 ? -9.549 -12.326 -3.156 1.00 65.38 263 PHE A CA 1
ATOM 2079 C C . PHE A 1 263 ? -8.648 -11.077 -3.144 1.00 65.38 263 PHE A C 1
ATOM 2081 O O . PHE A 1 263 ? -8.131 -10.718 -2.082 1.00 65.38 263 PHE A O 1
ATOM 2088 N N . LEU A 1 264 ? -8.457 -10.436 -4.303 1.00 58.16 264 LEU A N 1
ATOM 2089 C CA . LEU A 1 264 ? -7.683 -9.205 -4.497 1.00 58.16 264 LEU A CA 1
ATOM 2090 C C . LEU A 1 264 ? -8.623 -8.002 -4.647 1.00 58.16 264 LEU A C 1
ATOM 2092 O O . LEU A 1 264 ? -8.344 -6.973 -3.994 1.00 58.16 264 LEU A O 1
#

Secondary structure (DSSP, 8-state):
-PPPPHHHHHHHHHHHTT--SHHHHHHHHHHHHHHHTS----HHHHHHHHHHHHHHHHS-SSHHHHHHHHHHHHTHHHHHHHHHHTT--GGGGGSTTT-S-TT-EEEEE--HHHHHHHHHH-TTTEEE-TTT----THHHHHHHHHSTT-HHHHHH-SS--HHHHHHHHHSSHHHHHHHHHHHHHHSSS-HHHHHHHHHHT--EEEEE-TT-TTSTTT-----SSPPPPSSPPPPGGG--HHHHHHSPPPP-PPPPHHHHHHT-